Protein AF-A0A7S0DNT1-F1 (afdb_monomer)

InterPro domains:
  IPR033315 Fanconi-associated nuclease 1-like [PTHR15749] (3-350)
  IPR049126 Fanconi-associated nuclease 1-like, TPR domain [PF21170] (226-335)

Organism: NCBI:txid1561963

Sequence (366 aa):
MDKAVKALRQCGFLRSSEDRNETKAEELFSALLDEESQPFKYLLLPLDSLKKFAKEIGMSALKGRKHKLTRCSVLDHLLNQRQIFGSRLIESLHVWKAFHKCCGEYVQLCGQMLGLSHRLFRLYFLDRYEDEKTTDLMTLQDIHQVKFKKYRLHHVLSVFQSRDEFVAYHQACDIHANLLSYIAPKLELSRDDARFGLGETAKIPKDMVDRKKLDIVLKKAREGMRQPIRGNMENMPSFFKSFTANHIYTRVCHEIVKVLERMNEYEAAVQVLYDLLDTPFCTYMRGRWWNRLVLNLSHHLRDHKTAYMRALKALRDPEVQTGERLEMEERALRLWNRKEVTMELHHSVARRCPVSFESIQLKKKS

Structure (mmCIF, N/CA/C/O backbone):
data_AF-A0A7S0DNT1-F1
#
_entry.id   AF-A0A7S0DNT1-F1
#
loop_
_atom_site.group_PDB
_atom_site.id
_atom_site.type_symbol
_atom_site.label_atom_id
_atom_site.label_alt_id
_atom_site.label_comp_id
_atom_site.label_asym_id
_atom_site.label_entity_id
_atom_site.label_seq_id
_atom_site.pdbx_PDB_ins_code
_atom_site.Cartn_x
_atom_site.Cartn_y
_atom_site.Cartn_z
_atom_site.occupancy
_atom_site.B_iso_or_equiv
_atom_site.auth_seq_id
_atom_site.auth_comp_id
_atom_site.auth_asym_id
_atom_site.auth_atom_id
_atom_site.pdbx_PDB_model_num
ATOM 1 N N . MET A 1 1 ? -21.047 10.977 34.754 1.00 59.12 1 MET A N 1
ATOM 2 C CA . MET A 1 1 ? -20.626 10.066 33.667 1.00 59.12 1 MET A CA 1
ATOM 3 C C . MET A 1 1 ? -21.478 8.803 33.624 1.00 59.12 1 MET A C 1
ATOM 5 O O . MET A 1 1 ? -21.903 8.420 32.542 1.00 59.12 1 MET A O 1
ATOM 9 N N . ASP A 1 2 ? -21.819 8.222 34.772 1.00 79.00 2 ASP A N 1
ATOM 10 C CA . ASP A 1 2 ? -22.459 6.898 34.860 1.00 79.00 2 ASP A CA 1
ATOM 11 C C . ASP A 1 2 ? -23.796 6.776 34.124 1.00 79.00 2 ASP A C 1
ATOM 13 O O . ASP A 1 2 ? -24.043 5.770 33.466 1.00 79.00 2 ASP A O 1
ATOM 17 N N . LYS A 1 3 ? -24.640 7.818 34.139 1.00 84.88 3 LYS A N 1
ATOM 18 C CA . LYS A 1 3 ? -25.903 7.822 33.375 1.00 84.88 3 LYS A CA 1
ATOM 19 C C . LYS A 1 3 ? -25.677 7.738 31.859 1.00 84.88 3 LYS A C 1
ATOM 21 O O . LYS A 1 3 ? -26.379 6.993 31.185 1.00 84.88 3 LYS A O 1
ATOM 26 N N . ALA A 1 4 ? -24.690 8.466 31.334 1.00 84.19 4 ALA A N 1
ATOM 27 C CA . ALA A 1 4 ? -24.367 8.469 29.907 1.00 84.19 4 ALA A CA 1
ATOM 28 C C . ALA A 1 4 ? -23.728 7.141 29.476 1.00 84.19 4 ALA A C 1
ATOM 30 O O . ALA A 1 4 ? -24.120 6.564 28.466 1.00 84.19 4 ALA A O 1
ATOM 31 N N . VAL A 1 5 ? -22.801 6.615 30.285 1.00 82.75 5 VAL A N 1
ATOM 32 C CA . VAL A 1 5 ? -22.194 5.295 30.060 1.00 82.75 5 VAL A CA 1
ATOM 33 C C . VAL A 1 5 ? -23.263 4.205 30.073 1.00 82.75 5 VAL A C 1
ATOM 35 O O . VAL A 1 5 ? -23.294 3.368 29.174 1.00 82.75 5 VAL A O 1
ATOM 38 N N . LYS A 1 6 ? -24.182 4.240 31.044 1.00 84.12 6 LYS A N 1
ATOM 39 C CA . LYS A 1 6 ? -25.293 3.289 31.136 1.00 84.12 6 LYS A CA 1
ATOM 40 C C . LYS A 1 6 ? -26.210 3.358 29.914 1.00 84.12 6 LYS A C 1
ATOM 42 O O . LYS A 1 6 ? -26.538 2.312 29.367 1.00 84.12 6 LYS A O 1
ATOM 47 N N . ALA A 1 7 ? -26.564 4.557 29.452 1.00 88.00 7 ALA A N 1
ATOM 48 C CA . ALA A 1 7 ? -27.368 4.735 28.243 1.00 88.00 7 ALA A CA 1
ATOM 49 C C . ALA A 1 7 ? -26.663 4.173 26.993 1.00 88.00 7 ALA A C 1
ATOM 51 O O . ALA A 1 7 ? -27.251 3.409 26.234 1.00 88.00 7 ALA A O 1
ATOM 52 N N . LEU A 1 8 ? -25.373 4.471 26.808 1.00 86.38 8 LEU A N 1
ATOM 53 C CA . LEU A 1 8 ? -24.593 3.952 25.679 1.00 86.38 8 LEU A CA 1
ATOM 54 C C . LEU A 1 8 ? -24.406 2.426 25.736 1.00 86.38 8 LEU A C 1
ATOM 56 O O . LEU A 1 8 ? -24.405 1.775 24.691 1.00 86.38 8 LEU A O 1
ATOM 60 N N . ARG A 1 9 ? -24.288 1.841 26.935 1.00 84.38 9 ARG A N 1
ATOM 61 C CA . ARG A 1 9 ? -24.285 0.381 27.133 1.00 84.38 9 ARG A CA 1
ATOM 62 C C . ARG A 1 9 ? -25.631 -0.241 26.768 1.00 84.38 9 ARG A C 1
ATOM 64 O O . ARG A 1 9 ? -25.655 -1.222 26.034 1.00 84.38 9 ARG A O 1
ATOM 71 N N . GLN A 1 10 ? -26.741 0.346 27.223 1.00 85.56 10 GLN A N 1
ATOM 72 C CA . GLN A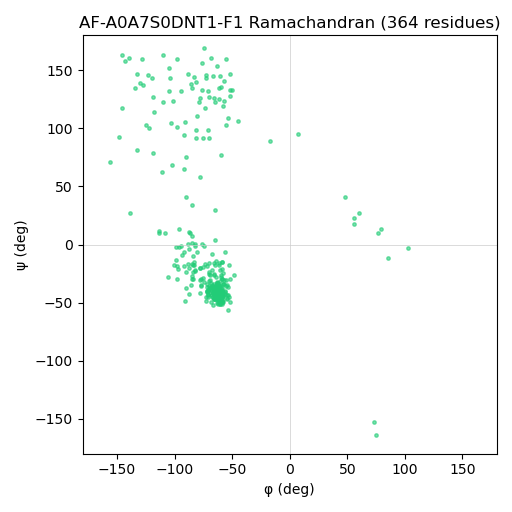 1 10 ? -28.096 -0.122 26.891 1.00 85.56 10 GLN A CA 1
ATOM 73 C C . GLN A 1 10 ? -28.349 -0.127 25.379 1.00 85.56 10 GLN A C 1
ATOM 75 O O . GLN A 1 10 ? -29.008 -1.027 24.871 1.00 85.56 10 GLN A O 1
ATOM 80 N N . CYS A 1 11 ? -27.768 0.831 24.6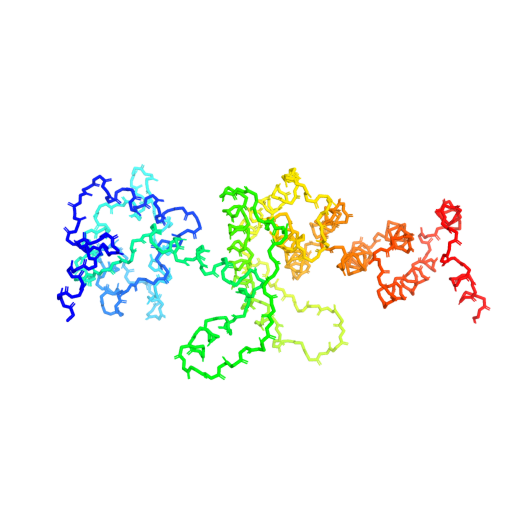57 1.00 84.81 11 CYS A N 1
ATOM 81 C CA . CYS A 1 11 ? -27.853 0.911 23.202 1.00 84.81 11 CYS A CA 1
ATOM 82 C C . CYS A 1 11 ? -26.799 0.058 22.459 1.00 84.81 11 CYS A C 1
ATOM 84 O O . CYS A 1 11 ? -26.738 0.110 21.235 1.00 84.81 11 CYS A O 1
ATOM 86 N N . GLY A 1 12 ? -25.937 -0.693 23.159 1.00 81.56 12 GLY A N 1
ATOM 87 C CA . GLY A 1 12 ? -24.917 -1.560 22.548 1.00 81.56 12 GLY A CA 1
ATOM 88 C C . GLY A 1 12 ? -23.676 -0.845 21.990 1.00 81.56 12 GLY A C 1
ATOM 89 O O . GLY A 1 12 ? -22.852 -1.474 21.322 1.00 81.56 12 GLY A O 1
ATOM 90 N N . PHE A 1 13 ? -23.505 0.452 22.265 1.00 79.81 13 PHE A N 1
ATOM 91 C CA . PHE A 1 13 ? -22.347 1.238 21.813 1.00 79.81 13 PHE A CA 1
ATOM 92 C C . PHE A 1 13 ? -21.095 0.974 22.652 1.00 79.81 13 PHE A C 1
ATOM 94 O O . PHE A 1 13 ? -19.978 1.052 22.136 1.00 79.81 13 PHE A O 1
ATOM 101 N N . LEU A 1 14 ? -21.275 0.652 23.935 1.00 80.19 14 LEU A N 1
ATOM 102 C CA . LEU A 1 14 ? -20.199 0.352 24.876 1.00 80.19 14 LEU A CA 1
ATOM 103 C C . LEU A 1 14 ? -20.328 -1.070 25.424 1.00 80.19 14 LEU A C 1
ATOM 105 O O . LEU A 1 14 ? -21.428 -1.532 25.713 1.00 80.19 14 LEU A O 1
ATOM 109 N N . ARG A 1 15 ? -19.180 -1.718 25.618 1.00 75.44 15 ARG A N 1
ATOM 110 C CA . ARG A 1 15 ? -18.996 -2.919 26.441 1.00 75.44 15 ARG A CA 1
ATOM 111 C C . ARG A 1 15 ? -18.304 -2.526 27.741 1.00 75.44 15 ARG A C 1
ATOM 113 O O . ARG A 1 15 ? -17.560 -1.547 27.760 1.00 75.44 15 ARG A O 1
ATOM 120 N N . SER A 1 16 ? -18.531 -3.267 28.815 1.00 72.94 16 SER A N 1
ATOM 121 C CA . SER A 1 16 ? -17.943 -3.014 30.135 1.00 72.94 16 SER A CA 1
ATOM 122 C C . SER A 1 16 ? -17.273 -4.259 30.710 1.00 72.94 16 SER A C 1
ATOM 124 O O . SER A 1 16 ? -17.606 -5.383 30.342 1.00 72.94 16 SER A O 1
ATOM 126 N N . SER A 1 17 ? -16.368 -4.055 31.670 1.00 67.56 17 SER A N 1
ATOM 127 C CA . SER A 1 17 ? -15.776 -5.100 32.518 1.00 67.56 17 SER A CA 1
ATOM 128 C C . SER A 1 17 ? -16.791 -6.010 33.234 1.00 67.56 17 SER A C 1
ATOM 130 O O . SER A 1 17 ? -16.415 -7.086 33.703 1.00 67.56 17 SER A O 1
ATOM 132 N N . GLU A 1 18 ? -18.054 -5.588 33.337 1.00 64.00 18 GLU A N 1
ATOM 133 C CA . GLU A 1 18 ? -19.163 -6.352 33.927 1.00 64.00 18 GLU A CA 1
ATOM 134 C C . GLU A 1 18 ? -19.846 -7.321 32.953 1.00 64.00 18 GLU A C 1
ATOM 136 O O . GLU A 1 18 ? -20.540 -8.232 33.402 1.00 64.00 18 GLU A O 1
ATOM 141 N N . ASP A 1 19 ? -19.654 -7.161 31.639 1.00 61.31 19 ASP A N 1
ATOM 142 C CA . ASP A 1 19 ? -20.292 -7.988 30.608 1.00 61.31 19 ASP A CA 1
ATOM 143 C C . ASP A 1 19 ? -19.568 -9.353 30.508 1.00 61.31 19 ASP A C 1
ATOM 145 O O . ASP A 1 19 ? -19.002 -9.725 29.480 1.00 61.31 19 ASP A O 1
ATOM 149 N N . ARG A 1 20 ? -19.519 -10.098 31.620 1.00 52.25 20 ARG A N 1
ATOM 150 C CA . ARG A 1 20 ? -18.874 -11.411 31.733 1.00 52.25 20 ARG A CA 1
ATOM 151 C C . ARG A 1 20 ? -19.804 -12.491 31.201 1.00 52.25 20 ARG A C 1
ATOM 153 O O . ARG A 1 20 ? -20.603 -13.050 31.943 1.00 52.25 20 ARG A O 1
ATOM 160 N N . ASN A 1 21 ? -19.675 -12.802 29.918 1.00 47.22 21 ASN A N 1
ATOM 161 C CA . ASN A 1 21 ? -20.153 -14.071 29.386 1.00 47.22 21 ASN A CA 1
ATOM 162 C C . ASN A 1 21 ? -18.938 -14.821 28.841 1.00 47.22 21 ASN A C 1
ATOM 164 O O . ASN A 1 21 ? -18.290 -14.333 27.917 1.00 47.22 21 ASN A O 1
ATOM 168 N N . GLU A 1 22 ? -18.593 -15.953 29.453 1.00 44.09 22 GLU A N 1
ATOM 169 C CA . GLU A 1 22 ? -17.358 -16.709 29.180 1.00 44.09 22 GLU A CA 1
ATOM 170 C C . GLU A 1 22 ? -17.240 -17.119 27.696 1.00 44.09 22 GLU A C 1
ATOM 172 O O . GLU A 1 22 ? -16.152 -17.070 27.137 1.00 44.09 22 GLU A O 1
ATOM 177 N N . THR A 1 23 ? -18.363 -17.347 27.008 1.00 41.16 23 THR A N 1
ATOM 178 C CA . THR A 1 23 ? -18.447 -17.593 25.553 1.00 41.16 23 THR A CA 1
ATOM 179 C C . THR A 1 23 ? -18.270 -16.340 24.682 1.00 41.16 23 THR A C 1
ATOM 181 O O . THR A 1 23 ? -17.749 -16.423 23.576 1.00 41.16 23 THR A O 1
ATOM 184 N N . LYS A 1 24 ? -18.638 -15.145 25.169 1.00 42.44 24 LYS A N 1
ATOM 185 C CA . LYS A 1 24 ? -18.367 -13.865 24.474 1.00 42.44 24 LYS A CA 1
ATOM 186 C C . LYS A 1 24 ? -16.952 -13.354 24.721 1.00 42.44 24 LYS A C 1
ATOM 188 O O . LYS A 1 24 ? -16.461 -12.543 23.937 1.00 42.44 24 LYS A O 1
ATOM 193 N N . ALA A 1 25 ? -16.317 -13.790 25.810 1.00 39.53 25 ALA A N 1
ATOM 194 C CA . ALA A 1 25 ? -14.922 -13.492 26.091 1.00 39.53 25 ALA A CA 1
ATOM 195 C C . ALA A 1 25 ? -14.023 -14.106 25.011 1.00 39.53 25 ALA A C 1
ATOM 197 O O . ALA A 1 25 ? -13.151 -13.400 24.527 1.00 39.53 25 ALA A O 1
ATOM 198 N N . GLU A 1 26 ? -14.308 -15.331 24.552 1.00 37.91 26 GLU A N 1
ATOM 199 C CA . GLU A 1 26 ? -13.619 -15.977 23.422 1.00 37.91 26 GLU A CA 1
ATOM 200 C C . GLU A 1 26 ? -13.854 -15.257 22.081 1.00 37.91 26 GLU A C 1
ATOM 202 O O . GLU A 1 26 ? -12.898 -15.024 21.351 1.00 37.91 26 GLU A O 1
ATOM 207 N N . GLU A 1 27 ? -15.074 -14.798 21.773 1.00 38.47 27 GLU A N 1
ATOM 208 C CA . GLU A 1 27 ? -15.348 -14.013 20.549 1.00 38.47 27 GLU A CA 1
ATOM 209 C C . GLU A 1 27 ? -14.678 -12.624 20.561 1.00 38.47 27 GLU A C 1
ATOM 211 O O . GLU A 1 27 ? -14.177 -12.148 19.539 1.00 38.47 27 GLU A O 1
ATOM 216 N N . LEU A 1 28 ? -14.638 -11.963 21.725 1.00 40.31 28 LEU A N 1
ATOM 217 C CA . LEU A 1 28 ? -13.848 -10.746 21.951 1.00 40.31 28 LEU A CA 1
ATOM 218 C C . LEU A 1 28 ? -12.349 -11.015 21.794 1.00 40.31 28 LEU A C 1
ATOM 220 O O . LEU A 1 28 ? -11.628 -10.159 21.286 1.00 40.31 28 LEU A O 1
ATOM 224 N N . PHE A 1 29 ? -11.902 -12.201 22.206 1.00 40.97 29 PHE A N 1
ATOM 225 C CA . PHE A 1 29 ? -10.518 -12.650 22.146 1.00 40.97 29 PHE A CA 1
ATOM 226 C C . PHE A 1 29 ? -10.070 -12.978 20.720 1.00 40.97 29 PHE A C 1
ATOM 228 O O . PHE A 1 29 ? -9.028 -12.500 20.288 1.00 40.97 29 PHE A O 1
ATOM 235 N N . SER A 1 30 ? -10.879 -13.704 19.947 1.00 35.44 30 SER A N 1
ATOM 236 C CA . SER A 1 30 ? -10.622 -13.978 18.529 1.00 35.44 30 SER A CA 1
ATOM 237 C C . SER A 1 30 ? -10.582 -12.694 17.697 1.00 35.44 30 SER A C 1
ATOM 239 O O . SER A 1 30 ? -9.726 -12.567 16.829 1.00 35.44 30 SER A O 1
ATOM 241 N N . ALA A 1 31 ? -11.417 -11.697 18.014 1.00 37.62 31 ALA A N 1
ATOM 242 C CA . ALA A 1 31 ? -11.358 -10.377 17.378 1.00 37.62 31 ALA A CA 1
ATOM 243 C C . ALA A 1 31 ? -10.112 -9.554 17.778 1.00 37.62 31 ALA A C 1
ATOM 245 O O . ALA A 1 31 ? -9.679 -8.695 17.014 1.00 37.62 31 ALA A O 1
ATOM 246 N N . LEU A 1 32 ? -9.529 -9.810 18.956 1.00 37.44 32 LEU A N 1
ATOM 247 C CA . LEU A 1 32 ? -8.256 -9.235 19.425 1.00 37.44 32 LEU A CA 1
ATOM 248 C C . LEU A 1 32 ? -7.022 -9.991 18.894 1.00 37.44 32 LEU A C 1
ATOM 250 O O . LEU A 1 32 ? -5.910 -9.483 19.005 1.00 37.44 32 LEU A O 1
ATOM 254 N N . LEU A 1 33 ? -7.207 -11.202 18.359 1.00 34.94 33 LEU A N 1
ATOM 255 C CA . LEU A 1 33 ? -6.163 -12.058 17.785 1.00 34.94 33 LEU A CA 1
ATOM 256 C C . LEU A 1 33 ? -6.078 -11.984 16.257 1.00 34.94 33 LEU A C 1
ATOM 258 O O . LEU A 1 33 ? -5.089 -12.467 15.701 1.00 34.94 33 LEU A O 1
ATOM 262 N N . ASP A 1 34 ? -7.072 -11.398 15.584 1.00 35.56 34 ASP A N 1
ATOM 263 C CA . ASP A 1 34 ? -6.958 -11.075 14.163 1.00 35.56 34 ASP A CA 1
ATOM 264 C C . ASP A 1 34 ? -5.728 -10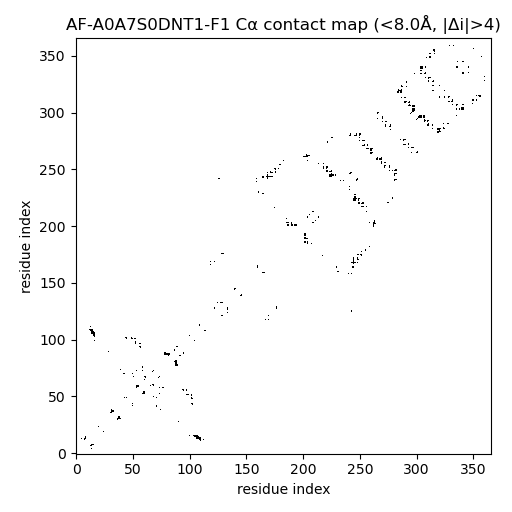.171 13.996 1.00 35.56 34 ASP A C 1
ATOM 266 O O . ASP A 1 34 ? -5.606 -9.147 14.670 1.00 35.56 34 ASP A O 1
ATOM 270 N N . GLU A 1 35 ? -4.770 -10.554 13.148 1.00 37.59 35 GLU A N 1
ATOM 271 C CA . GLU A 1 35 ? -3.473 -9.860 13.033 1.00 37.59 35 GLU A CA 1
ATOM 272 C C . GLU A 1 35 ? -3.617 -8.366 12.658 1.00 37.59 35 GLU A C 1
ATOM 274 O O . GLU A 1 35 ? -2.679 -7.578 12.823 1.00 37.59 35 GLU A O 1
ATOM 279 N N . GLU A 1 36 ? -4.805 -7.961 12.195 1.00 39.47 36 GLU A N 1
ATOM 280 C CA . GLU A 1 36 ? -5.188 -6.579 11.896 1.00 39.47 36 GLU A CA 1
ATOM 281 C C . GLU A 1 36 ? -5.682 -5.786 13.130 1.00 39.47 36 GLU A C 1
ATOM 283 O O . GLU A 1 36 ? -5.522 -4.563 13.170 1.00 39.47 36 GLU A O 1
ATOM 288 N N . SER A 1 37 ? -6.176 -6.445 14.182 1.00 40.12 37 SER A N 1
ATOM 289 C CA . SER A 1 37 ? -6.699 -5.841 15.419 1.00 40.12 37 SER A CA 1
ATOM 290 C C . SER A 1 37 ? -5.796 -6.111 16.628 1.00 40.12 37 SER A C 1
ATOM 292 O O . SER A 1 37 ? -6.191 -6.691 17.630 1.00 40.12 37 SER A O 1
ATOM 294 N N . GLN A 1 38 ? -4.566 -5.597 16.519 1.00 50.34 38 GLN A N 1
ATOM 295 C CA . GLN A 1 38 ? -3.652 -5.172 17.595 1.00 50.34 38 GLN A CA 1
ATOM 296 C C . GLN A 1 38 ? -4.120 -5.510 19.032 1.00 50.34 38 GLN A C 1
ATOM 298 O O . GLN A 1 38 ? -4.819 -4.686 19.636 1.00 50.34 38 GLN A O 1
ATOM 303 N N . PRO A 1 39 ? -3.680 -6.635 19.636 1.00 36.50 39 PRO A N 1
ATOM 304 C CA . PRO A 1 39 ? -4.311 -7.146 20.852 1.00 36.50 39 PRO A CA 1
ATOM 305 C C . PRO A 1 39 ? -4.242 -6.198 22.054 1.00 36.50 39 PRO A C 1
ATOM 307 O O . PRO A 1 39 ? -5.025 -6.344 22.981 1.00 36.50 39 PRO A O 1
ATOM 310 N N . PHE A 1 40 ? -3.361 -5.192 22.065 1.00 47.91 40 PHE A N 1
ATOM 311 C CA . PHE A 1 40 ? -3.348 -4.159 23.104 1.00 47.91 40 PHE A CA 1
ATOM 312 C C . PHE A 1 40 ? -2.701 -2.870 22.600 1.00 47.91 40 PHE A C 1
ATOM 314 O O . PHE A 1 40 ? -1.602 -2.509 23.037 1.00 47.91 40 PHE A O 1
ATOM 321 N N . LYS A 1 41 ? -3.370 -2.140 21.698 1.00 41.66 41 LYS A N 1
ATOM 322 C CA . LYS A 1 41 ? -2.821 -0.860 21.217 1.00 41.66 41 LYS A CA 1
ATOM 323 C C . LYS A 1 41 ? -2.433 0.073 22.369 1.00 41.66 41 LYS A C 1
ATOM 325 O O . LYS A 1 41 ? -1.415 0.740 22.257 1.00 41.66 41 LYS A O 1
ATOM 330 N N . TYR A 1 42 ? -3.109 -0.005 23.519 1.00 46.31 42 TYR A N 1
ATOM 331 C CA . TYR A 1 42 ? -2.540 0.429 24.794 1.00 46.31 42 TYR A CA 1
ATOM 332 C C . TYR A 1 42 ? -3.056 -0.485 25.898 1.00 46.31 42 TYR A C 1
ATOM 334 O O . TYR A 1 42 ? -4.252 -0.505 26.173 1.00 46.31 42 TYR A O 1
ATOM 342 N N . LEU A 1 43 ? -2.170 -1.218 26.572 1.00 53.72 43 LEU A N 1
ATOM 343 C CA . LEU A 1 43 ? -2.486 -1.689 27.914 1.00 53.72 43 LEU A CA 1
ATOM 344 C C . LEU A 1 43 ? -2.846 -0.429 28.724 1.00 53.72 43 LEU A C 1
ATOM 346 O O . LEU A 1 43 ? -1.952 0.347 29.064 1.00 53.72 43 LEU A O 1
ATOM 350 N N . LEU A 1 44 ? -4.136 -0.180 28.977 1.00 61.00 44 LEU A N 1
ATOM 351 C CA . LEU A 1 44 ? -4.628 1.019 29.682 1.00 61.00 44 LEU A CA 1
ATOM 352 C C . LEU A 1 44 ? -4.161 1.076 31.141 1.00 61.00 44 LEU A C 1
ATOM 354 O O . LEU A 1 44 ? -4.512 1.988 31.878 1.00 61.00 44 LEU A O 1
ATOM 358 N N . LEU A 1 45 ? -3.340 0.117 31.564 1.00 69.19 45 LEU A N 1
ATOM 359 C CA . LEU A 1 45 ? -2.733 0.113 32.873 1.00 69.19 45 LEU A CA 1
ATOM 360 C C . LEU A 1 45 ? -1.761 1.298 33.001 1.00 69.19 45 LEU A C 1
ATOM 362 O O . LEU A 1 45 ? -0.828 1.441 32.191 1.00 69.19 45 LEU A O 1
ATOM 366 N N . PRO A 1 46 ? -1.934 2.129 34.043 1.00 76.25 46 PRO A N 1
ATOM 367 C CA . PRO A 1 46 ? -0.869 2.980 34.547 1.00 76.25 46 PRO A CA 1
ATOM 368 C C . PRO A 1 46 ? 0.364 2.140 34.893 1.00 76.25 46 PRO A C 1
ATOM 370 O O . PRO A 1 46 ? 0.264 0.932 35.118 1.00 76.25 46 PRO A O 1
ATOM 373 N N . LEU A 1 47 ? 1.533 2.776 34.973 1.00 76.00 47 LEU A N 1
ATOM 374 C CA . LEU A 1 47 ? 2.806 2.079 35.180 1.00 76.00 47 LEU A CA 1
ATOM 375 C C . LEU A 1 47 ? 2.794 1.148 36.409 1.00 76.00 47 LEU A C 1
ATOM 377 O O . LEU A 1 47 ? 3.360 0.058 36.361 1.00 76.00 47 LEU A O 1
ATOM 381 N N . ASP A 1 48 ? 2.125 1.535 37.493 1.00 80.44 48 ASP A N 1
ATOM 382 C CA . ASP A 1 48 ? 2.080 0.718 38.708 1.00 80.44 48 ASP A CA 1
ATOM 383 C C . ASP A 1 48 ? 1.125 -0.473 38.599 1.00 80.44 48 ASP A C 1
ATOM 385 O O . ASP A 1 48 ? 1.456 -1.567 39.063 1.00 80.44 48 ASP A O 1
ATOM 389 N N . SER A 1 49 ? -0.008 -0.318 37.910 1.00 81.75 49 SER A N 1
ATOM 390 C CA . SER A 1 49 ? -0.882 -1.446 37.571 1.00 81.75 49 SER A CA 1
ATOM 391 C C . SER A 1 49 ? -0.220 -2.387 36.564 1.00 81.75 49 SER A C 1
ATOM 393 O O . SER A 1 49 ? -0.371 -3.598 36.680 1.00 81.75 49 SER A O 1
ATOM 395 N N . LEU A 1 50 ? 0.581 -1.862 35.630 1.00 79.69 50 LEU A N 1
ATOM 396 C CA . LEU A 1 50 ? 1.385 -2.653 34.694 1.00 79.69 50 LEU A CA 1
ATOM 397 C C . LEU A 1 50 ? 2.420 -3.514 35.435 1.00 79.69 50 LEU A C 1
ATOM 399 O O . LEU A 1 50 ? 2.575 -4.688 35.114 1.00 79.69 50 LEU A O 1
ATOM 403 N N . LYS A 1 51 ? 3.101 -2.963 36.452 1.00 81.12 51 LYS A N 1
ATOM 404 C CA . LYS A 1 51 ? 4.039 -3.717 37.310 1.00 81.12 51 LYS A CA 1
ATOM 405 C C . LYS A 1 51 ? 3.338 -4.827 38.091 1.00 81.12 51 LYS A C 1
ATOM 407 O O . LYS A 1 51 ? 3.863 -5.936 38.169 1.00 81.12 51 LYS A O 1
ATOM 412 N N . LYS A 1 52 ? 2.166 -4.534 38.670 1.00 84.75 52 LYS A N 1
ATOM 413 C CA . LYS A 1 52 ? 1.347 -5.530 39.381 1.00 84.75 52 LYS A CA 1
ATOM 414 C C . LYS A 1 52 ? 0.915 -6.645 38.434 1.00 84.75 52 LYS A C 1
ATOM 416 O O . LYS A 1 52 ? 1.156 -7.807 38.733 1.00 84.75 52 LYS A O 1
ATOM 421 N N . PHE A 1 53 ? 0.389 -6.280 37.269 1.00 84.38 53 PHE A N 1
ATOM 422 C CA . PHE A 1 53 ? -0.030 -7.223 36.242 1.00 84.38 53 PHE A CA 1
ATOM 423 C C . PHE A 1 53 ? 1.124 -8.112 35.774 1.00 84.38 53 PHE A C 1
ATOM 425 O O . PHE A 1 53 ? 0.992 -9.330 35.798 1.00 84.38 53 PHE A O 1
ATOM 432 N N . ALA A 1 54 ? 2.283 -7.526 35.454 1.00 82.12 54 ALA A N 1
ATOM 433 C CA . ALA A 1 54 ? 3.487 -8.268 35.079 1.00 82.12 54 ALA A CA 1
ATOM 434 C C . ALA A 1 54 ? 3.879 -9.302 36.153 1.00 82.12 54 ALA A C 1
ATOM 436 O O . ALA A 1 54 ? 4.170 -10.454 35.838 1.00 82.12 54 ALA A O 1
ATOM 437 N N . LYS A 1 55 ? 3.817 -8.922 37.436 1.00 84.25 55 LYS A N 1
ATOM 438 C CA . LYS A 1 55 ? 4.069 -9.844 38.549 1.00 84.25 55 LYS A CA 1
ATOM 439 C C . LYS A 1 55 ? 3.036 -10.978 38.609 1.00 84.25 55 LYS A C 1
ATOM 441 O O . LYS A 1 55 ? 3.421 -12.117 38.851 1.00 84.25 55 LYS A O 1
ATOM 446 N N . GLU A 1 56 ? 1.754 -10.686 38.388 1.00 85.06 56 GLU A N 1
ATOM 447 C CA . GLU A 1 56 ? 0.670 -11.682 38.429 1.00 85.06 56 GLU A CA 1
ATOM 448 C C . GLU A 1 56 ? 0.735 -12.705 37.288 1.00 85.06 56 GLU A C 1
ATOM 450 O O . GLU A 1 56 ? 0.402 -13.871 37.497 1.00 85.06 56 GLU A O 1
ATOM 455 N N . ILE A 1 57 ? 1.207 -12.305 36.106 1.00 83.00 57 ILE A N 1
ATOM 456 C CA . ILE A 1 57 ? 1.392 -13.216 34.963 1.00 83.00 57 ILE A CA 1
ATOM 457 C C . ILE A 1 57 ? 2.741 -13.951 34.989 1.00 83.00 57 ILE A C 1
ATOM 459 O O . ILE A 1 57 ? 3.086 -14.638 34.035 1.00 83.00 57 ILE A O 1
ATOM 463 N N . GLY A 1 58 ? 3.516 -13.819 36.071 1.00 79.44 58 GLY A N 1
ATOM 464 C CA . GLY A 1 58 ? 4.783 -14.534 36.230 1.00 79.44 58 GLY A CA 1
ATOM 465 C C . GLY A 1 58 ? 5.965 -13.918 35.475 1.00 79.44 58 GLY A C 1
ATOM 466 O O . GLY A 1 58 ? 7.027 -14.540 35.395 1.00 79.44 58 GLY A O 1
ATOM 467 N N . MET A 1 59 ? 5.849 -12.677 34.982 1.00 79.69 59 MET A N 1
ATOM 468 C CA . MET A 1 59 ? 7.012 -11.926 34.509 1.00 79.69 59 MET A CA 1
ATOM 469 C C . MET A 1 59 ? 7.872 -11.548 35.714 1.00 79.69 59 MET A C 1
ATOM 471 O O . MET A 1 59 ? 7.684 -10.506 36.347 1.00 79.69 59 MET A O 1
ATOM 475 N N . SER A 1 60 ? 8.843 -12.397 36.048 1.00 62.03 60 SER A N 1
ATOM 476 C CA . SER A 1 6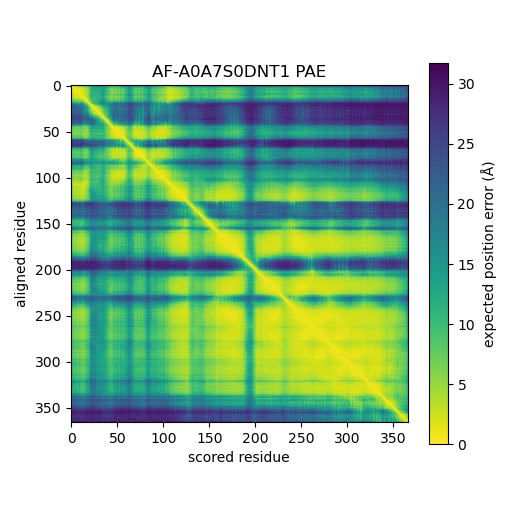0 ? 9.892 -12.016 36.993 1.00 62.03 60 SER A CA 1
ATOM 477 C C . SER A 1 60 ? 10.595 -10.778 36.435 1.00 62.03 60 SER A C 1
ATOM 479 O O . SER A 1 60 ? 11.078 -10.804 35.304 1.00 62.03 60 SER A O 1
ATOM 481 N N . ALA A 1 61 ? 10.555 -9.668 37.185 1.00 55.06 61 ALA A N 1
ATOM 482 C CA . ALA A 1 61 ? 11.070 -8.369 36.761 1.00 55.06 61 ALA A CA 1
ATOM 483 C C . ALA A 1 61 ? 12.445 -8.554 36.119 1.00 55.06 61 ALA A C 1
ATOM 485 O O . ALA A 1 61 ? 13.382 -8.886 36.841 1.00 55.06 61 ALA A O 1
ATOM 486 N N . LEU A 1 62 ? 12.500 -8.425 34.783 1.00 53.47 62 LEU A N 1
ATOM 487 C CA . LEU A 1 62 ? 13.642 -8.665 33.891 1.00 53.47 62 LEU A CA 1
ATOM 488 C C . LEU A 1 62 ? 14.960 -8.700 34.673 1.00 53.47 62 LEU A C 1
ATOM 490 O O . LEU A 1 62 ? 15.565 -7.645 34.897 1.00 53.47 62 LEU A O 1
ATOM 494 N N . LYS A 1 63 ? 15.355 -9.887 35.165 1.00 43.06 63 LYS A N 1
ATOM 495 C CA . LYS A 1 63 ? 16.549 -10.048 36.007 1.00 43.06 63 LYS A CA 1
ATOM 496 C C . LYS A 1 63 ? 17.727 -9.429 35.246 1.00 43.06 63 LYS A C 1
ATOM 498 O O . LYS A 1 63 ? 18.121 -9.936 34.204 1.00 43.06 63 LYS A O 1
ATOM 503 N N . GLY A 1 64 ? 18.222 -8.286 35.726 1.00 46.19 64 GLY A N 1
ATOM 504 C CA . GLY A 1 64 ? 19.364 -7.570 35.146 1.00 46.19 64 GLY A CA 1
ATOM 505 C C . GLY A 1 64 ? 19.073 -6.327 34.288 1.00 46.19 64 GLY A C 1
ATOM 506 O O . GLY A 1 64 ? 20.024 -5.665 33.890 1.00 46.19 64 GLY A O 1
ATOM 507 N N . ARG A 1 65 ? 17.816 -5.934 34.019 1.00 48.62 65 ARG A N 1
ATOM 508 C CA . ARG A 1 65 ? 17.511 -4.673 33.296 1.00 48.62 65 ARG A CA 1
ATOM 509 C C . ARG A 1 65 ? 16.419 -3.867 34.002 1.00 48.62 65 ARG A C 1
ATOM 511 O O . ARG A 1 65 ? 15.263 -3.874 33.588 1.00 48.62 65 ARG A O 1
ATOM 518 N N . LYS A 1 66 ? 16.801 -3.107 35.038 1.00 44.72 66 LYS A N 1
ATOM 519 C CA . LYS A 1 66 ? 15.923 -2.206 35.824 1.00 44.72 66 LYS A CA 1
ATOM 520 C C . LYS A 1 66 ? 15.178 -1.131 34.994 1.00 44.72 66 LYS A C 1
ATOM 522 O O . LYS A 1 66 ? 14.316 -0.454 35.540 1.00 44.72 66 LYS A O 1
ATOM 527 N N . HIS A 1 67 ? 15.456 -0.993 33.693 1.00 50.75 67 HIS A N 1
ATOM 528 C CA . HIS A 1 67 ? 14.999 0.124 32.852 1.00 50.75 67 HIS A CA 1
ATOM 529 C C . HIS A 1 67 ? 13.993 -0.230 31.734 1.00 50.75 67 HIS A C 1
ATOM 531 O O . HIS A 1 67 ? 13.780 0.604 30.862 1.00 50.75 67 HIS A O 1
ATOM 537 N N . LYS A 1 68 ? 13.385 -1.430 31.680 1.00 61.38 68 LYS A N 1
ATOM 538 C CA . LYS A 1 68 ? 12.599 -1.826 30.482 1.00 61.38 68 LYS A CA 1
ATOM 539 C C . LYS A 1 68 ? 11.261 -2.550 30.702 1.00 61.38 68 LYS A C 1
ATOM 541 O O . LYS A 1 68 ? 10.826 -3.253 29.798 1.00 61.38 68 LYS A O 1
ATOM 546 N N . LEU A 1 69 ? 10.560 -2.360 31.828 1.00 70.19 69 LEU A N 1
ATOM 547 C CA . LEU A 1 69 ? 9.142 -2.761 31.874 1.00 70.19 69 LEU A CA 1
ATOM 548 C C . LEU A 1 69 ? 8.303 -1.737 31.096 1.00 70.19 69 LEU A C 1
ATOM 550 O O . LEU A 1 69 ? 7.874 -0.720 31.637 1.00 70.19 69 LEU A O 1
ATOM 554 N N . THR A 1 70 ? 8.096 -2.003 29.813 1.00 71.06 70 THR A N 1
ATOM 555 C CA . THR A 1 70 ? 7.214 -1.231 28.933 1.00 71.06 70 THR A CA 1
ATOM 556 C C . THR A 1 70 ? 5.980 -2.051 28.580 1.00 71.06 70 THR A C 1
ATOM 558 O O . THR A 1 70 ? 5.984 -3.279 28.696 1.00 71.06 70 THR A O 1
ATOM 561 N N . ARG A 1 71 ? 4.926 -1.388 28.090 1.00 69.62 71 ARG A N 1
ATOM 562 C CA . ARG A 1 71 ? 3.745 -2.081 27.550 1.00 69.62 71 ARG A CA 1
ATOM 563 C C . ARG A 1 71 ? 4.149 -3.093 26.473 1.00 69.62 71 ARG A C 1
ATOM 565 O O . ARG A 1 71 ? 3.722 -4.235 26.543 1.00 69.62 71 ARG A O 1
ATOM 572 N N . CYS A 1 72 ? 5.059 -2.716 25.570 1.00 65.88 72 CYS A N 1
ATOM 573 C CA . CYS A 1 72 ? 5.585 -3.609 24.535 1.00 65.88 72 CYS A CA 1
ATOM 574 C C . CYS A 1 72 ? 6.278 -4.845 25.124 1.00 65.88 72 CYS A C 1
ATOM 576 O O . CYS A 1 72 ? 5.996 -5.951 24.692 1.00 65.88 72 CYS A O 1
ATOM 578 N N . SER A 1 73 ? 7.100 -4.690 26.170 1.00 71.44 73 SER A N 1
ATOM 579 C CA . SER A 1 73 ? 7.782 -5.837 26.793 1.00 71.44 73 SER A CA 1
ATOM 580 C C . SER A 1 73 ? 6.819 -6.852 27.421 1.00 71.44 73 SER A C 1
ATOM 582 O O . SER A 1 73 ? 7.092 -8.050 27.414 1.00 71.44 73 SER A O 1
ATOM 584 N N . VAL A 1 74 ? 5.684 -6.380 27.952 1.00 75.19 74 VAL A N 1
ATOM 585 C CA . VAL A 1 74 ? 4.624 -7.247 28.487 1.00 75.19 74 VAL A CA 1
ATOM 586 C C . VAL A 1 74 ? 3.894 -7.949 27.345 1.00 75.19 74 VAL A C 1
ATOM 588 O O . VAL A 1 74 ? 3.619 -9.141 27.436 1.00 75.19 74 VAL A O 1
ATOM 591 N N . LEU A 1 75 ? 3.642 -7.242 26.244 1.00 70.81 75 LEU A N 1
ATOM 592 C CA . LEU A 1 75 ? 3.012 -7.818 25.059 1.00 70.81 75 LEU A CA 1
ATOM 593 C C . LEU A 1 75 ? 3.863 -8.895 24.403 1.00 70.81 75 LEU A C 1
ATOM 595 O O . LEU A 1 75 ? 3.360 -9.982 24.129 1.00 70.81 75 LEU A O 1
ATOM 599 N N . ASP A 1 76 ? 5.152 -8.628 24.227 1.00 70.06 76 ASP A N 1
ATOM 600 C CA . ASP A 1 76 ? 6.095 -9.597 23.679 1.00 70.06 76 ASP A CA 1
ATOM 601 C C . ASP A 1 76 ? 6.141 -10.863 24.537 1.00 70.06 76 ASP A C 1
ATOM 603 O O . ASP A 1 76 ? 6.196 -11.972 24.008 1.00 70.06 76 ASP A O 1
ATOM 607 N N . HIS A 1 77 ? 6.080 -10.722 25.863 1.00 75.12 77 HIS A N 1
ATOM 608 C CA . HIS A 1 77 ? 6.029 -11.863 26.770 1.00 75.12 77 HIS A CA 1
ATOM 609 C C . HIS A 1 77 ? 4.742 -12.682 26.601 1.00 75.12 77 HIS A C 1
ATOM 611 O O . HIS A 1 77 ? 4.811 -13.903 26.479 1.00 75.12 77 HIS A O 1
ATOM 617 N N . LEU A 1 78 ? 3.582 -12.022 26.539 1.00 73.25 78 LEU A N 1
ATOM 618 C CA . LEU A 1 78 ? 2.284 -12.684 26.374 1.00 73.25 78 LEU A CA 1
ATOM 619 C C . LEU A 1 78 ? 2.156 -13.421 25.034 1.00 73.25 78 LEU A C 1
ATOM 621 O O . LEU A 1 78 ? 1.585 -14.511 24.988 1.00 73.25 78 LEU A O 1
ATOM 625 N N . LEU A 1 79 ? 2.677 -12.833 23.954 1.00 69.19 79 LEU A N 1
ATOM 626 C CA . LEU A 1 79 ? 2.587 -13.392 22.604 1.00 69.19 79 LEU A CA 1
ATOM 627 C C . LEU A 1 79 ? 3.566 -14.549 22.371 1.00 69.19 79 LEU A C 1
ATOM 629 O O . LEU A 1 79 ? 3.234 -15.489 21.650 1.00 69.19 79 LEU A O 1
ATOM 633 N N . ASN A 1 80 ? 4.760 -14.486 22.969 1.00 70.69 80 ASN A N 1
ATOM 634 C CA . ASN A 1 80 ? 5.828 -15.451 22.698 1.00 70.69 80 ASN A CA 1
ATOM 635 C C . ASN A 1 80 ? 5.916 -16.590 23.721 1.00 70.69 80 ASN A C 1
ATOM 637 O O . ASN A 1 80 ? 6.481 -17.638 23.402 1.00 70.69 80 ASN A O 1
ATOM 641 N N . GLN A 1 81 ? 5.383 -16.429 24.937 1.00 72.69 81 GLN A N 1
ATOM 642 C CA . GLN A 1 81 ? 5.330 -17.540 25.885 1.00 72.69 81 GLN A CA 1
ATOM 643 C C . GLN A 1 81 ? 4.217 -18.520 25.529 1.00 72.69 81 GLN A C 1
ATOM 645 O O . GLN A 1 81 ? 3.073 -18.135 25.293 1.00 72.69 81 GLN A O 1
ATOM 650 N N . ARG A 1 82 ? 4.563 -19.807 25.532 1.00 67.12 82 ARG A N 1
ATOM 651 C CA . ARG A 1 82 ? 3.615 -20.907 25.372 1.00 67.12 82 ARG A CA 1
ATOM 652 C C . ARG A 1 82 ? 3.350 -21.569 26.712 1.00 67.12 82 ARG A C 1
ATOM 654 O O . ARG A 1 82 ? 4.251 -21.705 27.538 1.00 67.12 82 ARG A O 1
ATOM 661 N N . GLN A 1 83 ? 2.110 -21.986 26.907 1.00 66.88 83 GLN A N 1
ATOM 662 C CA . GLN A 1 83 ? 1.715 -22.827 28.022 1.00 66.88 83 GLN A CA 1
ATOM 663 C C . GLN A 1 83 ? 2.181 -24.271 27.806 1.00 66.88 83 GLN A C 1
ATOM 665 O O . GLN A 1 83 ? 2.578 -24.661 26.708 1.00 66.88 83 GLN A O 1
ATOM 670 N N . ILE A 1 84 ? 2.073 -25.081 28.862 1.00 59.44 84 ILE A N 1
ATOM 671 C CA . ILE A 1 84 ? 2.445 -26.506 28.878 1.00 59.44 84 ILE A CA 1
ATOM 672 C C . ILE A 1 84 ? 1.723 -27.293 27.765 1.00 59.44 84 ILE A C 1
ATOM 674 O O . ILE A 1 84 ? 2.294 -28.217 27.197 1.00 59.44 84 ILE A O 1
ATOM 678 N N . PHE A 1 85 ? 0.508 -26.874 27.395 1.00 59.00 85 PHE A N 1
ATOM 679 C CA . PHE A 1 85 ? -0.315 -27.493 26.349 1.00 59.00 85 PHE A CA 1
ATOM 680 C C . PHE A 1 85 ? -0.201 -26.814 24.969 1.00 59.00 85 PHE A C 1
ATOM 682 O O . PHE A 1 85 ? -0.999 -27.081 24.078 1.00 59.00 85 PHE A O 1
ATOM 689 N N . GLY A 1 86 ? 0.788 -25.936 24.769 1.00 57.59 86 GLY A N 1
ATOM 690 C CA . GLY A 1 86 ? 1.103 -25.339 23.465 1.00 57.59 86 GLY A CA 1
ATOM 691 C C . GLY A 1 86 ? 0.307 -24.086 23.077 1.00 57.59 86 GLY A C 1
ATOM 692 O O . GLY A 1 86 ? 0.732 -23.397 22.147 1.00 57.59 86 GLY A O 1
ATOM 693 N N . SER A 1 87 ? -0.769 -23.746 23.795 1.00 64.56 87 SER A N 1
ATOM 694 C CA . SER A 1 87 ? -1.489 -22.467 23.661 1.00 64.56 87 SER A CA 1
ATOM 695 C C . SER A 1 87 ? -0.599 -21.278 24.038 1.00 64.56 87 SER A C 1
ATOM 697 O O . SER A 1 87 ? 0.356 -21.413 24.812 1.00 64.56 87 SER A O 1
ATOM 699 N N . ARG A 1 88 ? -0.878 -20.091 23.491 1.00 65.06 88 ARG A N 1
ATOM 700 C CA . ARG A 1 88 ? -0.134 -18.873 23.860 1.00 65.06 88 ARG A CA 1
ATOM 701 C C . ARG A 1 88 ? -0.553 -18.425 25.259 1.00 65.06 88 ARG A C 1
ATOM 703 O O . ARG A 1 88 ? -1.714 -18.538 25.631 1.00 65.06 88 ARG A O 1
ATOM 710 N N . LEU A 1 89 ? 0.367 -17.861 26.041 1.00 67.75 89 LEU A N 1
ATOM 711 C CA . LEU A 1 89 ? 0.070 -17.371 27.394 1.00 67.75 89 LEU A CA 1
ATOM 712 C C . LEU A 1 89 ? -1.066 -16.335 27.391 1.00 67.75 89 LEU A C 1
ATOM 714 O O . LEU A 1 89 ? -1.881 -16.310 28.316 1.00 67.75 89 LEU A O 1
ATOM 718 N N . ILE A 1 90 ? -1.144 -15.524 26.331 1.00 64.81 90 ILE A N 1
ATOM 719 C CA . ILE A 1 90 ? -2.216 -14.549 26.109 1.00 64.81 90 ILE A CA 1
ATOM 720 C C . ILE A 1 90 ? -3.615 -15.192 26.141 1.00 64.81 90 ILE A C 1
ATOM 722 O O . ILE A 1 90 ? -4.528 -14.594 26.694 1.00 64.81 90 ILE A O 1
ATOM 726 N N . GLU A 1 91 ? -3.770 -16.421 25.639 1.00 65.31 91 GLU A N 1
ATOM 727 C CA . GLU A 1 91 ? -5.045 -17.159 25.557 1.00 65.31 91 GLU A CA 1
ATOM 728 C C . GLU A 1 91 ? -5.515 -17.689 26.922 1.00 65.31 91 GLU A C 1
ATOM 730 O O . GLU A 1 91 ? -6.573 -18.301 27.037 1.00 65.31 91 GLU A O 1
ATOM 735 N N . SER A 1 92 ? -4.744 -17.465 27.989 1.00 70.94 92 SER A N 1
ATOM 736 C CA . SER A 1 92 ? -5.042 -18.041 29.294 1.00 70.94 92 SER A CA 1
ATOM 737 C C . SER A 1 92 ? -6.035 -17.224 30.121 1.00 70.94 92 SER A C 1
ATOM 739 O O . SER A 1 92 ? -5.892 -16.016 30.327 1.00 70.94 92 SER A O 1
ATOM 741 N N . LEU A 1 93 ? -7.003 -17.921 30.722 1.00 73.25 93 LEU A N 1
ATOM 742 C CA . LEU A 1 93 ? -7.981 -17.327 31.639 1.00 73.25 93 LEU A CA 1
ATOM 743 C C . LEU A 1 93 ? -7.326 -16.649 32.860 1.00 73.25 93 LEU A C 1
ATOM 745 O O . LEU A 1 93 ? -7.863 -15.687 33.411 1.00 73.25 93 LEU A O 1
ATOM 749 N N . HIS A 1 94 ? -6.158 -17.134 33.296 1.00 77.94 94 HIS A N 1
ATOM 750 C CA . HIS A 1 94 ? -5.394 -16.528 34.394 1.00 77.94 94 HIS A CA 1
ATOM 751 C C . HIS A 1 94 ? -4.894 -15.124 34.038 1.00 77.94 94 HIS A C 1
ATOM 753 O O . HIS A 1 94 ? -5.079 -14.193 34.822 1.00 77.94 94 HIS A O 1
ATOM 759 N N . VAL A 1 95 ? -4.328 -14.950 32.837 1.00 76.94 95 VAL A N 1
ATOM 760 C CA . VAL A 1 95 ? -3.894 -13.635 32.334 1.00 76.94 95 VAL A CA 1
ATOM 761 C C . VAL A 1 95 ? -5.073 -12.666 32.283 1.00 76.94 95 VAL A C 1
ATOM 763 O O . VAL A 1 95 ? -4.944 -11.523 32.717 1.00 76.94 95 VAL A O 1
ATOM 766 N N . TRP A 1 96 ? -6.247 -13.135 31.859 1.00 72.62 96 TRP A N 1
ATOM 767 C CA . TRP A 1 96 ? -7.479 -12.346 31.866 1.00 72.62 96 TRP A CA 1
ATOM 768 C C . TRP A 1 96 ? -7.892 -11.872 33.255 1.00 72.62 96 TRP A C 1
ATOM 770 O O . TRP A 1 96 ? -8.123 -10.680 33.472 1.00 72.62 96 TRP A O 1
ATOM 780 N N . LYS A 1 97 ? -7.955 -12.790 34.221 1.00 77.25 97 LYS A N 1
ATOM 781 C CA . LYS A 1 97 ? -8.315 -12.463 35.607 1.00 77.25 97 LYS A CA 1
ATOM 782 C C . LYS A 1 97 ? -7.331 -11.465 36.221 1.00 77.25 97 LYS A C 1
ATOM 784 O O . LYS A 1 97 ? -7.766 -10.511 36.869 1.00 77.25 97 LYS A O 1
ATOM 789 N N . ALA A 1 98 ? -6.036 -11.642 35.963 1.00 80.94 98 ALA A N 1
ATOM 790 C CA . ALA A 1 98 ? -4.991 -10.724 36.406 1.00 80.94 98 ALA A CA 1
ATOM 791 C C . ALA A 1 98 ? -5.137 -9.328 35.775 1.00 80.94 98 ALA A C 1
ATOM 793 O O . ALA A 1 98 ? -5.026 -8.306 36.458 1.00 80.94 98 ALA A O 1
ATOM 794 N N . PHE A 1 99 ? -5.449 -9.268 34.477 1.00 78.25 99 PHE A N 1
ATOM 795 C CA . PHE A 1 99 ? -5.650 -8.006 33.768 1.00 78.25 99 PHE A CA 1
ATOM 796 C C . PHE A 1 99 ? -6.834 -7.226 34.344 1.00 78.25 99 PHE A C 1
ATOM 798 O O . PHE A 1 99 ? -6.672 -6.068 34.723 1.00 78.25 99 PHE A O 1
ATOM 805 N N . HIS A 1 100 ? -7.997 -7.867 34.493 1.00 76.00 100 HIS A N 1
ATOM 806 C CA . HIS A 1 100 ? -9.187 -7.241 35.078 1.00 76.00 100 HIS A CA 1
ATOM 807 C C . HIS A 1 100 ? -8.940 -6.726 36.496 1.00 76.00 100 HIS A C 1
ATOM 809 O O . HIS A 1 100 ? -9.316 -5.601 36.823 1.00 76.00 100 HIS A O 1
ATOM 815 N N . LYS A 1 101 ? -8.266 -7.527 37.328 1.00 81.81 101 LYS A N 1
ATOM 816 C CA . LYS A 1 101 ? -7.908 -7.143 38.696 1.00 81.81 101 LYS A CA 1
ATOM 817 C C . LYS A 1 101 ? -7.022 -5.895 38.732 1.00 81.81 101 LYS A C 1
ATOM 819 O O . LYS A 1 101 ? -7.171 -5.067 39.626 1.00 81.81 101 LYS A O 1
ATOM 824 N N . CYS A 1 102 ? -6.108 -5.755 37.773 1.00 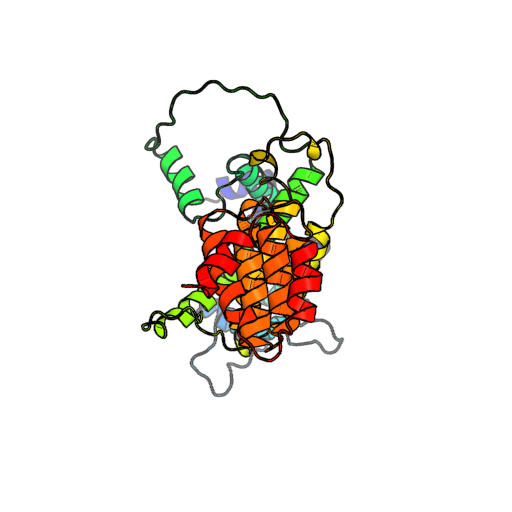80.38 102 CYS A N 1
ATOM 825 C CA . CYS A 1 102 ? -5.186 -4.623 37.703 1.00 80.38 102 CYS A CA 1
ATOM 826 C C . CYS A 1 102 ? -5.768 -3.391 36.988 1.00 80.38 102 CYS A C 1
ATOM 828 O O . CYS A 1 102 ? -5.331 -2.273 37.269 1.00 80.38 102 CYS A O 1
ATOM 830 N N . CYS A 1 103 ? -6.711 -3.585 36.061 1.00 76.75 103 CYS A N 1
ATOM 831 C CA . CYS A 1 103 ? -7.318 -2.522 35.258 1.00 76.75 103 CYS A CA 1
ATOM 832 C C . CYS A 1 103 ? -8.474 -1.814 35.973 1.00 76.75 103 CYS A C 1
ATOM 834 O O . CYS A 1 103 ? -8.686 -0.629 35.732 1.00 76.75 103 CYS A O 1
ATOM 836 N N . GLY A 1 104 ? -9.193 -2.513 36.857 1.00 76.81 104 GLY A N 1
ATOM 837 C CA . GLY A 1 104 ? -10.405 -1.986 37.485 1.00 76.81 104 GLY A CA 1
ATOM 838 C C . GLY A 1 104 ? -11.585 -1.933 36.512 1.00 76.81 104 GLY A C 1
ATOM 839 O O . GLY A 1 104 ? -11.664 -2.733 35.575 1.00 76.81 104 GLY A O 1
ATOM 840 N N . GLU A 1 105 ? -12.512 -1.005 36.746 1.00 75.50 105 GLU A N 1
ATOM 841 C CA . GLU A 1 105 ? -13.640 -0.772 35.844 1.00 75.50 105 GLU A CA 1
ATOM 842 C C . GLU A 1 105 ? -13.175 -0.121 34.546 1.00 75.50 105 GLU A C 1
ATOM 844 O O . GLU A 1 105 ? -12.440 0.868 34.543 1.00 75.50 105 GLU A O 1
ATOM 849 N N . TYR A 1 106 ? -13.636 -0.664 33.424 1.00 74.81 106 TYR A N 1
ATOM 850 C CA . TYR A 1 106 ? -13.371 -0.078 32.121 1.00 74.81 106 TYR A CA 1
ATOM 851 C C . TYR A 1 106 ? -14.567 -0.229 31.195 1.00 74.81 106 TYR A C 1
ATOM 853 O O . TYR A 1 106 ? -15.419 -1.112 31.350 1.00 74.81 106 TYR A O 1
ATOM 861 N N . VAL A 1 107 ? -14.595 0.645 30.194 1.00 75.06 107 VAL A N 1
ATOM 862 C CA . VAL A 1 107 ? -15.520 0.575 29.072 1.00 75.06 107 VAL A CA 1
ATOM 863 C C . VAL A 1 107 ? -14.738 0.519 27.772 1.00 75.06 107 VAL A C 1
ATOM 865 O O . VAL A 1 107 ? -13.674 1.120 27.641 1.00 75.06 107 VAL A O 1
ATOM 868 N N . GLN A 1 108 ? -15.273 -0.207 26.805 1.00 74.50 108 GLN A N 1
ATOM 869 C CA . GLN A 1 108 ? -14.706 -0.343 25.475 1.00 74.50 108 GLN A CA 1
ATOM 870 C C . GLN A 1 108 ? -15.778 0.001 24.449 1.00 74.50 108 GLN A C 1
ATOM 872 O O . GLN A 1 108 ? -16.922 -0.438 24.567 1.00 74.50 108 GLN A O 1
ATOM 877 N N . LEU A 1 109 ? -15.413 0.760 23.418 1.00 72.31 109 LEU A N 1
ATOM 878 C CA . LEU A 1 109 ? -16.285 0.949 22.262 1.00 72.31 109 LEU A CA 1
ATOM 879 C C . LEU A 1 109 ? -16.550 -0.399 21.589 1.00 72.31 109 LEU A C 1
ATOM 881 O O . LEU A 1 109 ? -15.633 -1.190 21.364 1.00 72.31 109 LEU A O 1
ATOM 885 N N . CYS A 1 110 ? -17.808 -0.661 21.251 1.00 76.06 110 CYS A N 1
ATOM 886 C CA . CYS A 1 110 ? -18.173 -1.857 20.509 1.00 76.06 110 CYS A CA 1
ATOM 887 C C . CYS A 1 110 ? -17.473 -1.856 19.139 1.00 76.06 110 CYS A C 1
ATOM 889 O O . CYS A 1 110 ? -17.631 -0.914 18.360 1.00 76.06 110 CYS A O 1
ATOM 891 N N . GLY A 1 111 ? -16.730 -2.922 18.819 1.00 70.69 111 GLY A N 1
ATOM 892 C CA . GLY A 1 111 ? -15.958 -3.011 17.572 1.00 70.69 111 GLY A CA 1
ATOM 893 C C . GLY A 1 111 ? -16.810 -2.859 16.307 1.00 70.69 111 GLY A C 1
ATOM 894 O O . GLY A 1 111 ? -16.376 -2.236 15.342 1.00 70.69 111 GLY A O 1
ATOM 895 N N . GLN A 1 112 ? -18.060 -3.335 16.330 1.00 73.94 112 GLN A N 1
ATOM 896 C CA . GLN A 1 112 ? -19.003 -3.150 15.220 1.00 73.94 112 GLN A CA 1
ATOM 897 C C . GLN A 1 112 ? -19.348 -1.672 14.996 1.00 73.94 112 GLN A C 1
ATOM 899 O O . GLN A 1 112 ? -19.376 -1.217 13.852 1.00 73.94 112 GLN A O 1
ATOM 904 N N . MET A 1 113 ? -19.561 -0.924 16.083 1.00 76.25 113 MET A N 1
ATOM 905 C CA . MET A 1 113 ? -19.844 0.510 16.027 1.00 76.25 113 MET A CA 1
ATOM 906 C C . MET A 1 113 ? -18.619 1.298 15.587 1.00 76.25 113 MET A C 1
ATOM 908 O O . MET A 1 113 ? -18.737 2.169 14.734 1.00 76.25 113 MET A O 1
ATOM 912 N N . LEU A 1 114 ? -17.438 0.946 16.097 1.00 74.38 114 LEU A N 1
ATOM 913 C CA . LEU A 1 114 ? -16.185 1.557 15.666 1.00 74.38 114 LEU A CA 1
ATOM 914 C C . LEU A 1 114 ? -15.957 1.347 14.161 1.00 74.38 114 LEU A C 1
ATOM 916 O O . LEU A 1 114 ? -15.714 2.304 13.431 1.00 74.38 114 LEU A O 1
ATOM 920 N N . GLY A 1 115 ? -16.131 0.113 13.679 1.00 74.94 115 GLY A N 1
ATOM 921 C CA . GLY A 1 115 ? -16.026 -0.206 12.257 1.00 74.94 115 GLY A CA 1
ATOM 922 C C . GLY A 1 115 ? -17.082 0.499 11.401 1.00 74.94 115 GLY A C 1
ATOM 923 O O . GLY A 1 115 ? -16.793 0.895 10.274 1.00 74.94 115 GLY A O 1
ATOM 924 N N . LEU A 1 116 ? -18.304 0.694 11.913 1.00 82.62 116 LEU A N 1
ATOM 925 C CA . LEU A 1 116 ? -19.326 1.488 11.228 1.00 82.62 116 LEU A CA 1
ATOM 926 C C . LEU A 1 116 ? -18.918 2.962 11.135 1.00 82.62 116 LEU A C 1
ATOM 928 O O . LEU A 1 116 ? -18.986 3.530 10.049 1.00 82.62 116 LEU A O 1
ATOM 932 N N . SER A 1 117 ? -18.451 3.558 12.232 1.00 79.50 117 SER A N 1
ATOM 933 C CA . SER A 1 117 ? -17.991 4.948 12.260 1.00 79.50 117 SER A CA 1
ATOM 934 C C . SER A 1 117 ? -16.811 5.176 11.316 1.00 79.50 117 SER A C 1
ATOM 936 O O . SER A 1 117 ? -16.818 6.145 10.563 1.00 79.50 117 SER A O 1
ATOM 938 N N . HIS A 1 118 ? -15.840 4.259 11.278 1.00 79.31 118 HIS A N 1
ATOM 939 C CA . HIS A 1 118 ? -14.711 4.331 10.343 1.00 79.31 118 HIS A CA 1
ATOM 940 C C . HIS A 1 118 ? -15.172 4.266 8.882 1.00 79.31 118 HIS A C 1
ATOM 942 O O . HIS A 1 118 ? -14.689 5.022 8.041 1.00 79.31 118 HIS A O 1
ATOM 948 N N . ARG A 1 119 ? -16.152 3.409 8.575 1.00 85.94 119 ARG A N 1
ATOM 949 C CA . ARG A 1 119 ? -16.760 3.321 7.242 1.00 85.94 119 ARG A CA 1
ATOM 950 C C . ARG A 1 119 ? -17.531 4.585 6.859 1.00 85.94 119 ARG A C 1
ATOM 952 O O . ARG A 1 119 ? -17.389 5.064 5.740 1.00 85.94 119 ARG A O 1
ATOM 959 N N . LEU A 1 120 ? -18.318 5.151 7.770 1.00 84.75 120 LEU A N 1
ATOM 960 C CA . LEU A 1 120 ? -19.012 6.419 7.523 1.00 84.75 120 LEU A CA 1
ATOM 961 C C . LEU A 1 120 ? -18.014 7.555 7.282 1.00 84.75 120 LEU A C 1
ATOM 963 O O . LEU A 1 120 ? -18.160 8.314 6.327 1.00 84.75 120 LEU A O 1
ATOM 967 N N . PHE A 1 121 ? -16.952 7.610 8.085 1.00 80.38 121 PHE A N 1
ATOM 968 C CA . PHE A 1 121 ? -15.867 8.567 7.905 1.00 80.38 121 PHE A CA 1
ATOM 969 C C . PHE A 1 121 ? -15.173 8.398 6.547 1.00 80.38 121 PHE A C 1
ATOM 971 O O . PHE A 1 121 ? -14.926 9.378 5.848 1.00 80.38 121 PHE A O 1
ATOM 978 N N . ARG A 1 122 ? -14.929 7.151 6.122 1.00 84.50 122 ARG A N 1
ATOM 979 C CA . ARG A 1 122 ? -14.357 6.827 4.808 1.00 84.50 122 ARG A CA 1
ATOM 980 C C . ARG A 1 122 ? -15.235 7.309 3.653 1.00 84.50 122 ARG A C 1
ATOM 982 O O . ARG A 1 122 ? -14.697 7.807 2.673 1.00 84.50 122 ARG A O 1
ATOM 989 N N . LEU A 1 123 ? -16.558 7.165 3.754 1.00 85.81 123 LEU A N 1
ATOM 990 C CA . LEU A 1 123 ? -17.489 7.659 2.730 1.00 85.81 123 LEU A CA 1
ATOM 991 C C . LEU A 1 123 ? -17.506 9.185 2.655 1.00 85.81 123 LEU A C 1
ATOM 993 O O . LEU A 1 123 ? -17.632 9.738 1.566 1.00 85.81 123 LEU A O 1
ATOM 997 N N . TYR A 1 124 ? -17.365 9.856 3.798 1.00 81.31 124 TYR A N 1
ATOM 998 C CA . TYR A 1 124 ? -17.311 11.313 3.846 1.00 81.31 124 TYR A CA 1
ATOM 999 C C . TYR A 1 124 ? -15.986 11.855 3.276 1.00 81.31 124 TYR A C 1
ATOM 1001 O O . TYR A 1 124 ? -15.989 12.819 2.512 1.00 81.31 124 TYR A O 1
ATOM 1009 N N . PHE A 1 125 ? -14.857 11.199 3.571 1.00 79.50 125 PHE A N 1
ATOM 1010 C CA . PHE A 1 125 ? -13.527 11.550 3.061 1.00 79.50 125 PHE A CA 1
ATOM 1011 C C . PHE A 1 125 ? -12.911 10.418 2.231 1.00 79.50 125 PHE A C 1
ATOM 1013 O O . PHE A 1 125 ? -12.016 9.704 2.691 1.00 79.50 125 PHE A O 1
ATOM 1020 N N . LEU A 1 126 ? -13.345 10.291 0.973 1.00 79.75 126 LEU A N 1
ATOM 1021 C CA . LEU A 1 126 ? -12.859 9.231 0.080 1.00 79.75 126 LEU A CA 1
ATOM 1022 C C . LEU A 1 126 ? -11.346 9.304 -0.181 1.00 79.75 126 LEU A C 1
ATOM 1024 O O . LEU A 1 126 ? -10.690 8.266 -0.177 1.00 79.75 126 LEU A O 1
ATOM 1028 N N . ASP A 1 127 ? -10.805 10.512 -0.375 1.00 67.25 127 ASP A N 1
ATOM 1029 C CA . ASP A 1 127 ? -9.428 10.754 -0.846 1.00 67.25 127 ASP A CA 1
ATOM 1030 C C . ASP A 1 127 ? -8.415 11.067 0.277 1.00 67.25 127 ASP A C 1
ATOM 1032 O O . ASP A 1 127 ? -7.209 10.981 0.084 1.00 67.25 127 ASP A O 1
ATOM 1036 N N . ARG A 1 128 ? -8.877 11.471 1.470 1.00 60.34 128 ARG A N 1
ATOM 1037 C CA . ARG A 1 128 ? -8.051 12.293 2.383 1.00 60.34 128 ARG A CA 1
ATOM 1038 C C . ARG A 1 128 ? -7.505 11.629 3.640 1.00 60.34 128 ARG A C 1
ATOM 1040 O O . ARG A 1 128 ? -6.934 12.317 4.466 1.00 60.34 128 ARG A O 1
ATOM 1047 N N . TYR A 1 129 ? -7.612 10.317 3.788 1.00 51.81 129 TYR A N 1
ATOM 1048 C CA . TYR A 1 129 ? -7.253 9.647 5.048 1.00 51.81 129 TYR A CA 1
ATOM 1049 C C . TYR A 1 129 ? -5.754 9.663 5.412 1.00 51.81 129 TYR A C 1
ATOM 1051 O O . TYR A 1 129 ? -5.388 9.230 6.499 1.00 51.81 129 TYR A O 1
ATOM 1059 N N . GLU A 1 130 ? -4.877 10.114 4.517 1.00 49.97 130 GLU A N 1
ATOM 1060 C CA . GLU A 1 130 ? -3.424 10.084 4.735 1.00 49.97 130 GLU A CA 1
ATOM 1061 C C . GLU A 1 130 ? -2.873 11.271 5.535 1.00 49.97 130 GLU A C 1
ATOM 1063 O O . GLU A 1 130 ? -1.726 11.203 5.967 1.00 49.97 130 GLU A O 1
ATOM 1068 N N . ASP A 1 131 ? -3.668 12.311 5.798 1.00 48.00 131 ASP A N 1
ATOM 1069 C CA . ASP A 1 131 ? -3.221 13.454 6.596 1.00 48.00 131 ASP A CA 1
ATOM 1070 C C . ASP A 1 131 ? -3.829 13.417 8.008 1.00 48.00 131 ASP A C 1
ATOM 1072 O O . ASP A 1 131 ? -5.048 13.343 8.173 1.00 48.00 131 ASP A O 1
ATOM 1076 N N . GLU A 1 132 ? -3.015 13.609 9.053 1.00 43.41 132 GLU A N 1
ATOM 1077 C CA . GLU A 1 132 ? -3.494 13.922 10.421 1.00 43.41 132 GLU A CA 1
ATOM 1078 C C . GLU A 1 132 ? -4.532 15.070 10.419 1.00 43.41 132 GLU A C 1
ATOM 1080 O O . GLU A 1 132 ? -5.472 15.087 11.219 1.00 43.41 132 GLU A O 1
ATOM 1085 N N . LYS A 1 133 ? -4.452 15.937 9.398 1.00 46.03 133 LYS A N 1
ATOM 1086 C CA . LYS A 1 133 ? -5.374 17.038 9.093 1.00 46.03 133 LYS A CA 1
ATOM 1087 C C . LYS A 1 133 ? -6.816 16.613 8.793 1.00 46.03 133 LYS A C 1
ATOM 1089 O O . LYS A 1 133 ? -7.693 17.472 8.779 1.00 46.03 133 LYS A O 1
ATOM 1094 N N . THR A 1 134 ? -7.102 15.339 8.508 1.00 50.38 134 THR A N 1
ATOM 1095 C CA . THR A 1 134 ? -8.491 14.881 8.278 1.00 50.38 134 THR A CA 1
ATOM 1096 C C . THR A 1 134 ? -9.305 14.857 9.566 1.00 50.38 134 THR A C 1
ATOM 1098 O O . THR A 1 134 ? -10.483 15.209 9.556 1.00 50.38 134 THR A O 1
ATOM 1101 N N . THR A 1 135 ? -8.670 14.486 10.679 1.00 52.09 135 THR A N 1
ATOM 1102 C CA . THR A 1 135 ? -9.243 14.625 12.022 1.00 52.09 135 THR A CA 1
ATOM 1103 C C . THR A 1 135 ? -9.427 16.101 12.356 1.00 52.09 135 THR A C 1
ATOM 1105 O O . THR A 1 135 ? -10.516 16.492 12.763 1.00 52.09 135 THR A O 1
ATOM 1108 N N . ASP A 1 136 ? -8.424 16.935 12.059 1.00 53.25 136 ASP A N 1
ATOM 1109 C CA . ASP A 1 136 ? -8.493 18.386 12.273 1.00 53.25 136 ASP A CA 1
ATOM 1110 C C . ASP A 1 136 ? -9.594 19.057 11.446 1.00 53.25 136 ASP A C 1
ATOM 1112 O O . ASP A 1 136 ? -10.235 19.976 11.932 1.00 53.25 136 ASP A O 1
ATOM 1116 N N . LEU A 1 137 ? -9.864 18.604 10.218 1.00 54.31 137 LEU A N 1
ATOM 1117 C CA . LEU A 1 137 ? -10.919 19.151 9.358 1.00 54.31 137 LEU A CA 1
ATOM 1118 C C . LEU A 1 137 ? -12.319 18.985 9.955 1.00 54.31 137 LEU A C 1
ATOM 1120 O O . LEU A 1 137 ? -13.124 19.900 9.811 1.00 54.31 137 LEU A O 1
ATOM 1124 N N . MET A 1 138 ? -12.605 17.872 10.638 1.00 55.56 138 MET A N 1
ATOM 1125 C CA . MET A 1 138 ? -13.876 17.696 11.354 1.00 55.56 138 MET A CA 1
ATOM 1126 C C . MET A 1 138 ? -13.932 18.587 12.588 1.00 55.56 138 MET A C 1
ATOM 1128 O O . MET A 1 138 ? -14.903 19.318 12.759 1.00 55.56 138 MET A O 1
ATOM 1132 N N . THR A 1 139 ? -12.853 18.624 13.377 1.00 54.84 139 THR A N 1
ATOM 1133 C CA . THR A 1 139 ? -12.740 19.537 14.521 1.00 54.84 139 THR A CA 1
ATOM 1134 C C . THR A 1 139 ? -12.923 20.996 14.080 1.00 54.84 139 THR A C 1
ATOM 1136 O O . THR A 1 139 ? -13.615 21.760 14.736 1.00 54.84 139 THR A O 1
ATOM 1139 N N . LEU A 1 140 ? -12.369 21.392 12.930 1.00 52.19 140 LEU A N 1
ATOM 1140 C CA . LEU A 1 140 ? -12.465 22.743 12.364 1.00 52.19 140 LEU A CA 1
ATOM 1141 C C . LEU A 1 140 ? -13.820 23.032 11.694 1.00 52.19 140 LEU A C 1
ATOM 1143 O O . LEU A 1 140 ? -14.259 24.187 11.679 1.00 52.19 140 LEU A O 1
ATOM 1147 N N . GLN A 1 141 ? -14.491 22.014 11.143 1.00 56.75 141 GLN A N 1
ATOM 1148 C CA . GLN A 1 141 ? -15.845 22.128 10.594 1.00 56.75 141 GLN A CA 1
ATOM 1149 C C . GLN A 1 141 ? -16.873 22.315 11.721 1.00 56.75 141 GLN A C 1
ATOM 1151 O O . GLN A 1 141 ? -17.745 23.179 11.599 1.00 56.75 141 GLN A O 1
ATOM 1156 N N . ASP A 1 142 ? -16.701 21.601 12.838 1.00 54.62 142 ASP A N 1
ATOM 1157 C CA . ASP A 1 142 ? -17.506 21.745 14.057 1.00 54.62 142 ASP A CA 1
ATOM 1158 C C . ASP A 1 142 ? -17.311 23.120 14.730 1.00 54.62 142 ASP A C 1
ATOM 1160 O O . ASP A 1 142 ? -18.231 23.632 15.364 1.00 54.62 142 ASP A O 1
ATOM 1164 N N . ILE A 1 143 ? -16.163 23.785 14.524 1.00 52.88 143 ILE A N 1
ATOM 1165 C CA . ILE A 1 143 ? -15.900 25.159 15.011 1.00 52.88 143 ILE A CA 1
ATOM 1166 C C . ILE A 1 143 ? -16.389 26.239 14.003 1.00 52.88 143 ILE A C 1
ATOM 1168 O O . ILE A 1 143 ? -16.095 27.422 14.152 1.00 52.88 143 ILE A O 1
ATOM 1172 N N . HIS A 1 144 ? -17.153 25.888 12.958 1.00 57.66 144 HIS A N 1
ATOM 1173 C CA . HIS A 1 144 ? -17.630 26.814 11.905 1.00 57.66 144 HIS A CA 1
ATOM 1174 C C . HIS A 1 144 ? -16.523 27.604 11.168 1.00 57.66 144 HIS A C 1
ATOM 1176 O O . HIS A 1 144 ? -16.806 28.601 10.495 1.00 57.66 144 HIS A O 1
ATOM 1182 N N . GLN A 1 145 ? -15.261 27.174 11.249 1.00 61.56 145 GLN A N 1
ATOM 1183 C CA . GLN A 1 145 ? -14.135 27.906 10.654 1.00 61.56 145 GLN A CA 1
ATOM 1184 C C . GLN A 1 145 ? -13.957 27.611 9.159 1.00 61.56 145 GLN A C 1
ATOM 1186 O O . GLN A 1 145 ? -13.338 28.396 8.440 1.00 61.56 145 GLN A O 1
ATOM 1191 N N . VAL A 1 146 ? -14.538 26.517 8.656 1.00 65.69 146 VAL A N 1
ATOM 1192 C CA . VAL A 1 146 ? -14.438 26.123 7.245 1.00 65.69 146 VAL A CA 1
ATOM 1193 C C . VAL A 1 146 ? -15.732 26.457 6.505 1.00 65.69 146 VAL A C 1
ATOM 1195 O O . VAL A 1 146 ? -16.738 25.759 6.611 1.00 65.69 146 VAL A O 1
ATOM 1198 N N . LYS A 1 147 ? -15.707 27.527 5.704 1.00 72.56 147 LYS A N 1
ATOM 1199 C CA . LYS A 1 147 ? -16.785 27.856 4.759 1.00 72.56 147 LYS A CA 1
ATOM 1200 C C . LYS A 1 147 ? -16.495 27.210 3.406 1.00 72.56 147 LYS A C 1
ATOM 1202 O O . LYS A 1 147 ? -15.635 27.680 2.662 1.00 72.56 147 LYS A O 1
ATOM 1207 N N . PHE A 1 148 ? -17.219 26.145 3.068 1.00 75.00 148 PHE A N 1
ATOM 1208 C CA . PHE A 1 148 ? -17.138 25.542 1.736 1.00 75.00 148 PHE A CA 1
ATOM 1209 C C . PHE A 1 148 ? -17.693 26.495 0.670 1.00 75.00 148 PHE A C 1
ATOM 1211 O O . PHE A 1 148 ? -18.657 27.230 0.903 1.00 75.00 148 PHE A O 1
ATOM 1218 N N . LYS A 1 149 ? -17.095 26.477 -0.527 1.00 85.75 149 LYS A N 1
ATOM 1219 C CA . LYS A 1 149 ? -17.663 27.183 -1.683 1.00 85.75 149 LYS A CA 1
ATOM 1220 C C . LYS A 1 149 ? -19.052 26.617 -1.984 1.00 85.75 149 LYS A C 1
ATOM 1222 O O . LYS A 1 149 ? -19.271 25.419 -1.845 1.00 85.75 149 LYS A O 1
ATOM 1227 N N . LYS A 1 150 ? -19.979 27.466 -2.430 1.00 87.06 150 LYS A N 1
ATOM 1228 C CA . LYS A 1 150 ? -21.284 27.004 -2.917 1.00 87.06 150 LYS A CA 1
ATOM 1229 C C . LYS A 1 150 ? -21.087 26.282 -4.251 1.00 87.06 150 LYS A C 1
ATOM 1231 O O . LYS A 1 150 ? -20.507 26.849 -5.172 1.00 87.06 150 LYS A O 1
ATOM 1236 N N . TYR A 1 151 ? -21.586 25.060 -4.352 1.00 87.56 151 TYR A N 1
ATOM 1237 C CA . TYR A 1 151 ? -21.619 24.271 -5.582 1.00 87.56 151 TYR A CA 1
ATOM 1238 C C . TYR A 1 151 ? -22.954 23.527 -5.674 1.00 87.56 151 TYR A C 1
ATOM 1240 O O . TYR A 1 151 ? -23.665 23.383 -4.679 1.00 87.56 151 TYR A O 1
ATOM 1248 N N . ARG A 1 152 ? -23.319 23.086 -6.881 1.00 87.44 152 ARG A N 1
ATOM 1249 C CA . ARG A 1 152 ? -24.502 22.248 -7.105 1.00 87.44 152 ARG A CA 1
ATOM 1250 C C . ARG A 1 152 ? -24.086 20.786 -7.094 1.00 87.44 152 ARG A C 1
ATOM 1252 O O . ARG A 1 152 ? -23.111 20.419 -7.745 1.00 87.44 152 ARG A O 1
ATOM 1259 N N . LEU A 1 153 ? -24.821 19.969 -6.351 1.00 84.38 153 LEU A N 1
ATOM 1260 C CA . LEU A 1 153 ? -24.611 18.528 -6.324 1.00 84.38 153 LEU A CA 1
ATOM 1261 C C . LEU A 1 153 ? -25.235 17.898 -7.571 1.00 84.38 153 LEU A C 1
ATOM 1263 O O . LEU A 1 153 ? -26.430 18.047 -7.815 1.00 84.38 153 LEU A O 1
ATOM 1267 N N . HIS A 1 154 ? -24.417 17.187 -8.344 1.00 80.81 154 HIS A N 1
ATOM 1268 C CA . HIS A 1 154 ? -24.847 16.385 -9.485 1.00 80.81 154 HIS A CA 1
ATOM 1269 C C . HIS A 1 154 ? -24.408 14.937 -9.253 1.00 80.81 154 HIS A C 1
ATOM 1271 O O . HIS A 1 154 ? -23.244 14.592 -9.447 1.00 80.81 154 HIS A O 1
ATOM 1277 N N . HIS A 1 155 ? -25.334 14.088 -8.809 1.00 70.88 155 HIS A N 1
ATOM 1278 C CA . HIS A 1 155 ? -25.076 12.665 -8.591 1.00 70.88 155 HIS A CA 1
ATOM 1279 C C . HIS A 1 155 ? -25.418 11.888 -9.864 1.00 70.88 155 HIS A C 1
ATOM 1281 O O . HIS A 1 155 ? -26.575 11.557 -10.093 1.00 70.88 155 HIS A O 1
ATOM 1287 N N . VAL A 1 156 ? -24.420 11.646 -10.716 1.00 64.88 156 VAL A N 1
ATOM 1288 C CA . VAL A 1 156 ? -24.618 10.948 -12.005 1.00 64.88 156 VAL A CA 1
ATOM 1289 C C . VAL A 1 156 ? -24.087 9.513 -11.964 1.00 64.88 156 VAL A C 1
ATOM 1291 O O . VAL A 1 156 ? -24.600 8.647 -12.664 1.00 64.88 156 VAL A O 1
ATOM 1294 N N . LEU A 1 157 ? -23.084 9.237 -11.125 1.00 70.94 157 LEU A N 1
ATOM 1295 C CA . LEU A 1 157 ? -22.433 7.932 -11.028 1.00 70.94 157 LEU A CA 1
ATOM 1296 C C . LEU A 1 157 ? -22.265 7.529 -9.562 1.00 70.94 157 LEU A C 1
ATOM 1298 O O . LEU A 1 157 ? -21.822 8.335 -8.741 1.00 70.94 157 LEU A O 1
ATOM 1302 N N . SER A 1 158 ? -22.599 6.276 -9.245 1.00 80.12 158 SER A N 1
ATOM 1303 C CA . SER A 1 158 ? -22.248 5.683 -7.954 1.00 80.12 158 SER A CA 1
ATOM 1304 C C . SER A 1 158 ? -20.781 5.266 -7.972 1.00 80.12 158 SER A C 1
ATOM 1306 O O . SER A 1 158 ? -20.370 4.519 -8.861 1.00 80.12 158 SER A O 1
ATOM 1308 N N . VAL A 1 159 ? -20.009 5.733 -6.987 1.00 84.00 159 VAL A N 1
ATOM 1309 C CA . VAL A 1 159 ? -18.595 5.351 -6.816 1.00 84.00 159 VAL A CA 1
ATOM 1310 C C . VAL A 1 159 ? -18.476 3.865 -6.490 1.00 84.00 159 VAL A C 1
ATOM 1312 O O . VAL A 1 159 ? -17.623 3.187 -7.043 1.00 84.00 159 VAL A O 1
ATOM 1315 N N . PHE A 1 160 ? -19.368 3.363 -5.632 1.00 87.88 160 PHE A N 1
ATOM 1316 C CA . PHE A 1 160 ? -19.433 1.958 -5.242 1.00 87.88 160 PHE A CA 1
ATOM 1317 C C . PHE A 1 160 ? -20.787 1.386 -5.660 1.00 87.88 160 PHE A C 1
ATOM 1319 O O . PHE A 1 160 ? -21.835 1.944 -5.332 1.00 87.88 160 PHE A O 1
ATOM 1326 N N . GLN A 1 161 ? -20.779 0.277 -6.386 1.00 85.75 161 GLN A N 1
ATOM 1327 C CA . GLN A 1 161 ? -21.976 -0.421 -6.854 1.00 85.75 161 GLN A CA 1
ATOM 1328 C C . GLN A 1 161 ? -22.570 -1.328 -5.773 1.00 85.75 161 GLN A C 1
ATOM 1330 O O . GLN A 1 161 ? -23.752 -1.661 -5.819 1.00 85.75 161 GLN A O 1
ATOM 1335 N N . SER A 1 162 ? -21.767 -1.735 -4.786 1.00 89.19 162 SER A N 1
ATOM 1336 C CA . SER A 1 162 ? -22.223 -2.579 -3.684 1.00 89.19 162 SER A CA 1
ATOM 1337 C C . SER A 1 162 ? -21.520 -2.267 -2.365 1.00 89.19 162 SER A C 1
ATOM 1339 O O . SER A 1 162 ? -20.446 -1.660 -2.315 1.00 89.19 162 SER A O 1
ATOM 1341 N N . ARG A 1 163 ? -22.122 -2.746 -1.270 1.00 90.25 163 ARG A N 1
ATOM 1342 C CA . ARG A 1 163 ? -21.503 -2.723 0.061 1.00 90.25 163 ARG A CA 1
ATOM 1343 C C . ARG A 1 163 ? -20.150 -3.432 0.057 1.00 90.25 163 ARG A C 1
ATOM 1345 O O . ARG A 1 163 ? -19.224 -2.940 0.689 1.00 90.25 163 ARG A O 1
ATOM 1352 N N . ASP A 1 164 ? -20.037 -4.555 -0.643 1.00 89.88 164 ASP A N 1
ATOM 1353 C CA . ASP A 1 164 ? -18.812 -5.356 -0.664 1.00 89.88 164 ASP A CA 1
ATOM 1354 C C . ASP A 1 164 ? -17.675 -4.636 -1.388 1.00 89.88 164 ASP A C 1
ATOM 1356 O O . ASP A 1 164 ? -16.531 -4.699 -0.947 1.00 89.88 164 ASP A O 1
ATOM 1360 N N . GLU A 1 165 ? -17.987 -3.894 -2.454 1.00 89.62 165 GLU A N 1
ATOM 1361 C CA . GLU A 1 165 ? -17.005 -3.065 -3.156 1.00 89.62 165 GLU A CA 1
ATOM 1362 C C . GLU A 1 165 ? -16.464 -1.958 -2.246 1.00 89.62 165 GLU A C 1
ATOM 1364 O O . GLU A 1 165 ? -15.250 -1.778 -2.127 1.00 89.62 165 GLU A O 1
ATOM 1369 N N . PHE A 1 166 ? -17.358 -1.273 -1.531 1.00 91.31 166 PHE A N 1
ATOM 1370 C CA . PHE A 1 166 ? -16.959 -0.262 -0.561 1.00 91.31 166 PHE A CA 1
ATOM 1371 C C . PHE A 1 166 ? -16.159 -0.857 0.611 1.00 91.31 166 PHE A C 1
ATOM 1373 O O . PHE A 1 166 ? -15.155 -0.284 1.034 1.00 91.31 166 PHE A O 1
ATOM 1380 N N . VAL A 1 167 ? -16.567 -2.017 1.136 1.00 90.19 167 VAL A N 1
ATOM 1381 C CA . VAL A 1 167 ? -15.841 -2.704 2.215 1.00 90.19 167 VAL A CA 1
ATOM 1382 C C . VAL A 1 167 ? -14.441 -3.112 1.753 1.00 90.19 167 VAL A C 1
ATOM 1384 O O . VAL A 1 167 ? -13.484 -2.885 2.491 1.00 90.19 167 VAL A O 1
ATOM 1387 N N . ALA A 1 168 ? -14.294 -3.629 0.531 1.00 90.88 168 ALA A N 1
ATOM 1388 C CA . ALA A 1 168 ? -12.992 -3.969 -0.039 1.00 90.88 168 ALA A CA 1
ATOM 1389 C C . ALA A 1 168 ? -12.100 -2.730 -0.223 1.00 90.88 168 ALA A C 1
ATOM 1391 O O . ALA A 1 168 ? -10.915 -2.768 0.115 1.00 90.88 168 ALA A O 1
ATOM 1392 N N . TYR A 1 169 ? -12.664 -1.617 -0.709 1.00 91.62 169 TYR A N 1
ATOM 1393 C CA . TYR A 1 169 ? -11.957 -0.337 -0.796 1.00 91.62 169 TYR A CA 1
ATOM 1394 C C . TYR A 1 169 ? -11.472 0.134 0.580 1.00 91.62 169 TYR A C 1
ATOM 1396 O O . TYR A 1 169 ? -10.294 0.436 0.758 1.00 91.62 169 TYR A O 1
ATOM 1404 N N . HIS A 1 170 ? -12.363 0.134 1.573 1.00 89.56 170 HIS A N 1
ATOM 1405 C CA . HIS A 1 170 ? -12.039 0.536 2.937 1.00 89.56 170 HIS A CA 1
ATOM 1406 C C . HIS A 1 170 ? -10.921 -0.318 3.549 1.00 89.56 170 HIS A C 1
ATOM 1408 O O . HIS A 1 170 ? -9.986 0.244 4.118 1.00 89.56 170 HIS A O 1
ATOM 1414 N N . GLN A 1 171 ? -10.982 -1.643 3.394 1.00 88.56 171 GLN A N 1
ATOM 1415 C CA . GLN A 1 171 ? -9.937 -2.556 3.866 1.00 88.56 171 GLN A CA 1
ATOM 1416 C C . GLN A 1 171 ? -8.588 -2.273 3.195 1.00 88.56 171 GLN A C 1
ATOM 1418 O O . GLN A 1 171 ? -7.560 -2.232 3.870 1.00 88.56 171 GLN A O 1
ATOM 1423 N N . ALA A 1 172 ? -8.578 -2.025 1.881 1.00 90.94 172 ALA A N 1
ATOM 1424 C CA . ALA A 1 172 ? -7.359 -1.658 1.167 1.00 90.94 172 ALA A CA 1
ATOM 1425 C C . ALA A 1 172 ? -6.758 -0.349 1.712 1.00 90.94 172 ALA A C 1
ATOM 1427 O O . ALA A 1 172 ? -5.545 -0.265 1.917 1.00 90.94 172 ALA A O 1
ATOM 1428 N N . CYS A 1 173 ? -7.593 0.657 2.005 1.00 87.62 173 CYS A N 1
ATOM 1429 C CA . CYS A 1 173 ? -7.143 1.905 2.625 1.00 87.62 173 CYS A CA 1
ATOM 1430 C C . CYS A 1 173 ? -6.542 1.690 4.015 1.00 87.62 173 CYS A C 1
ATOM 1432 O O . CYS A 1 173 ? -5.530 2.310 4.338 1.00 87.62 173 CYS A O 1
ATOM 1434 N N . ASP A 1 174 ? -7.139 0.824 4.830 1.00 84.00 174 ASP A N 1
ATOM 1435 C CA . ASP A 1 174 ? -6.644 0.547 6.178 1.00 84.00 174 ASP A CA 1
ATOM 1436 C C . ASP A 1 174 ? -5.292 -0.180 6.126 1.00 84.00 174 ASP A C 1
ATOM 1438 O O . ASP A 1 174 ? -4.373 0.168 6.867 1.00 84.00 174 ASP A O 1
ATOM 1442 N N . ILE A 1 175 ? -5.112 -1.113 5.185 1.00 84.81 175 ILE A N 1
ATOM 1443 C CA . ILE A 1 175 ? -3.813 -1.750 4.913 1.00 84.81 175 ILE A CA 1
ATOM 1444 C C . ILE A 1 175 ? -2.775 -0.710 4.492 1.00 84.81 175 ILE A C 1
ATOM 1446 O O . ILE A 1 175 ? -1.654 -0.725 5.004 1.00 84.81 175 ILE A O 1
ATOM 1450 N N . HIS A 1 176 ? -3.139 0.208 3.593 1.00 85.94 176 HIS A N 1
ATOM 1451 C CA . HIS A 1 176 ? -2.241 1.270 3.150 1.00 85.94 176 HIS A CA 1
ATOM 1452 C C . HIS A 1 176 ? -1.811 2.168 4.313 1.00 85.94 176 HIS A C 1
ATOM 1454 O O . HIS A 1 176 ? -0.617 2.369 4.526 1.00 85.94 176 HIS A O 1
ATOM 1460 N N . ALA A 1 177 ? -2.760 2.631 5.124 1.00 79.06 177 ALA A N 1
ATOM 1461 C CA . ALA A 1 177 ? -2.469 3.465 6.283 1.00 79.06 177 ALA A CA 1
ATOM 1462 C C . ALA A 1 177 ? -1.626 2.735 7.340 1.00 79.06 177 ALA A C 1
ATOM 1464 O O . ALA A 1 177 ? -0.680 3.306 7.883 1.00 79.06 177 ALA A O 1
ATOM 1465 N N . ASN A 1 178 ? -1.918 1.459 7.601 1.00 79.50 178 ASN A N 1
ATOM 1466 C CA . ASN A 1 178 ? -1.138 0.635 8.522 1.00 79.50 178 ASN A CA 1
ATOM 1467 C C . ASN A 1 178 ? 0.298 0.436 8.025 1.00 79.50 178 ASN A C 1
ATOM 1469 O O . ASN A 1 178 ? 1.233 0.492 8.828 1.00 79.50 178 ASN A O 1
ATOM 1473 N N . LEU A 1 179 ? 0.492 0.240 6.716 1.00 80.06 179 LEU A N 1
ATOM 1474 C CA . LEU A 1 179 ? 1.821 0.189 6.114 1.00 80.06 179 LEU A CA 1
ATOM 1475 C C . LEU A 1 179 ? 2.544 1.529 6.282 1.00 80.06 179 LEU A C 1
ATOM 1477 O O . LEU A 1 179 ? 3.670 1.531 6.771 1.00 80.06 179 LEU A O 1
ATOM 1481 N N . LEU A 1 180 ? 1.906 2.651 5.936 1.00 78.81 180 LEU A N 1
ATOM 1482 C CA . LEU A 1 180 ? 2.492 3.989 6.064 1.00 78.81 180 LEU A CA 1
ATOM 1483 C C . LEU A 1 180 ? 2.902 4.298 7.508 1.00 78.81 180 LEU A C 1
ATOM 1485 O O . LEU A 1 180 ? 4.044 4.676 7.750 1.00 78.81 180 LEU A O 1
ATOM 1489 N N . SER A 1 181 ? 2.021 4.048 8.479 1.00 74.62 181 SER A N 1
ATOM 1490 C CA . SER A 1 181 ? 2.319 4.216 9.908 1.00 74.62 181 SER A CA 1
ATOM 1491 C C . SER A 1 181 ? 3.458 3.303 10.372 1.00 74.62 181 SER A C 1
ATOM 1493 O O . SER A 1 181 ? 4.292 3.699 11.187 1.00 74.62 181 SER A O 1
ATOM 1495 N N . TYR A 1 182 ? 3.542 2.088 9.824 1.00 75.25 182 TYR A N 1
ATOM 1496 C CA . TYR A 1 182 ? 4.638 1.177 10.117 1.00 75.25 182 TYR A CA 1
ATOM 1497 C C . TYR A 1 182 ? 5.971 1.680 9.549 1.00 75.25 182 TYR A C 1
ATOM 1499 O O . TYR A 1 182 ? 6.992 1.586 10.233 1.00 75.25 182 TYR A O 1
ATOM 1507 N N . ILE A 1 183 ? 6.000 2.192 8.318 1.00 75.31 183 ILE A N 1
ATOM 1508 C CA . ILE A 1 183 ? 7.249 2.567 7.642 1.00 75.31 183 ILE A CA 1
ATOM 1509 C C . ILE A 1 183 ? 7.708 3.986 7.980 1.00 75.31 183 ILE A C 1
ATOM 1511 O O . ILE A 1 183 ? 8.910 4.182 8.102 1.00 75.31 183 ILE A O 1
ATOM 1515 N N . ALA A 1 184 ? 6.807 4.955 8.173 1.00 74.62 184 ALA A N 1
ATOM 1516 C CA . ALA A 1 184 ? 7.148 6.373 8.323 1.00 74.62 184 ALA A CA 1
ATOM 1517 C C . ALA A 1 184 ? 8.220 6.639 9.400 1.00 74.62 184 ALA A C 1
ATOM 1519 O O . ALA A 1 184 ? 9.252 7.211 9.043 1.00 74.62 184 ALA A O 1
ATOM 1520 N N . PRO A 1 185 ? 8.116 6.105 10.636 1.00 70.19 185 PRO A N 1
ATOM 1521 C CA . PRO A 1 185 ? 9.163 6.286 11.644 1.00 70.19 185 PRO A CA 1
ATOM 1522 C C . PRO A 1 185 ? 10.512 5.695 11.213 1.00 70.19 185 PRO A C 1
ATOM 1524 O O . PRO A 1 185 ? 11.565 6.248 11.503 1.00 70.19 185 PRO A O 1
ATOM 1527 N N . LYS A 1 186 ? 10.501 4.576 10.476 1.00 72.44 186 LYS A N 1
ATOM 1528 C CA . LYS A 1 186 ? 11.722 3.925 9.967 1.00 72.44 186 LYS A CA 1
ATOM 1529 C C . LYS A 1 186 ? 12.363 4.734 8.840 1.00 72.44 186 LYS A C 1
ATOM 1531 O O . LYS A 1 186 ? 13.581 4.740 8.701 1.00 72.44 186 LYS A O 1
ATOM 1536 N N . LEU A 1 187 ? 11.544 5.403 8.027 1.00 65.44 187 LEU A N 1
ATOM 1537 C CA . LEU A 1 187 ? 11.999 6.270 6.942 1.00 65.44 187 LEU A CA 1
ATOM 1538 C C . LEU A 1 187 ? 12.549 7.604 7.471 1.00 65.44 187 LEU A C 1
ATOM 1540 O O . LEU A 1 187 ? 13.451 8.151 6.839 1.00 65.44 187 LEU A O 1
ATOM 1544 N N . GLU A 1 188 ? 12.016 8.111 8.587 1.00 63.09 188 GLU A N 1
ATOM 1545 C CA . GLU A 1 188 ? 12.456 9.339 9.265 1.00 63.09 188 GLU A CA 1
ATOM 1546 C C . GLU A 1 188 ? 13.727 9.142 10.089 1.00 63.09 188 GLU A C 1
ATOM 1548 O O . GLU A 1 188 ? 14.641 9.947 9.958 1.00 63.09 188 GLU A O 1
ATOM 1553 N N . LEU A 1 189 ? 13.857 8.033 10.827 1.00 52.56 189 LEU A N 1
ATOM 1554 C CA . LEU A 1 189 ? 15.099 7.671 11.537 1.00 52.56 189 LEU A CA 1
ATOM 1555 C C . LEU A 1 189 ? 16.305 7.520 10.596 1.00 52.56 189 LEU A C 1
ATOM 1557 O O . LEU A 1 189 ? 17.450 7.606 11.016 1.00 52.56 189 LEU A O 1
ATOM 1561 N N . SER A 1 190 ? 16.040 7.302 9.310 1.00 52.16 190 SER A N 1
ATOM 1562 C CA . SER A 1 190 ? 17.045 7.212 8.255 1.00 52.16 190 SER A CA 1
ATOM 1563 C C . SER A 1 190 ? 17.465 8.599 7.718 1.00 52.16 190 SER A C 1
ATOM 1565 O O . SER A 1 190 ? 18.504 8.729 7.081 1.00 52.16 190 SER A O 1
ATOM 1567 N N . ARG A 1 191 ? 16.683 9.667 7.960 1.00 49.97 191 ARG A N 1
ATOM 1568 C CA . ARG A 1 191 ? 16.964 11.026 7.449 1.00 49.97 191 ARG A CA 1
ATOM 1569 C C . ARG A 1 191 ? 18.052 11.779 8.217 1.00 49.97 191 ARG A C 1
ATOM 1571 O O . ARG A 1 191 ? 18.638 12.678 7.618 1.00 49.97 191 ARG A O 1
ATOM 1578 N N . ASP A 1 192 ? 18.365 11.406 9.458 1.00 42.78 192 ASP A N 1
ATOM 1579 C CA . ASP A 1 192 ? 19.431 12.067 10.233 1.00 42.78 192 ASP A CA 1
ATOM 1580 C C . ASP A 1 192 ? 20.838 11.883 9.614 1.00 42.78 192 ASP A C 1
ATOM 1582 O O . ASP A 1 192 ? 21.737 12.676 9.895 1.00 42.78 192 ASP A O 1
ATOM 1586 N N . ASP A 1 193 ? 20.999 10.948 8.665 1.00 43.75 193 ASP A N 1
ATOM 1587 C CA . ASP A 1 193 ? 22.243 10.707 7.913 1.00 43.75 193 ASP A CA 1
ATOM 1588 C C . ASP A 1 193 ? 22.288 11.347 6.502 1.00 43.75 193 ASP A C 1
ATOM 1590 O O . ASP A 1 193 ? 23.299 11.259 5.803 1.00 43.75 193 ASP A O 1
ATOM 1594 N N . ALA A 1 194 ? 21.230 12.027 6.040 1.00 41.09 194 ALA A N 1
ATOM 1595 C CA . ALA A 1 194 ? 21.120 12.490 4.650 1.00 41.09 194 ALA A CA 1
ATOM 1596 C C . ALA A 1 194 ? 21.418 13.995 4.472 1.00 41.09 194 ALA A C 1
ATOM 1598 O O . ALA A 1 194 ? 20.531 14.777 4.129 1.00 41.09 194 ALA A O 1
ATOM 1599 N N . ARG A 1 195 ? 22.681 14.416 4.660 1.00 37.81 195 ARG A N 1
ATOM 1600 C CA . ARG A 1 195 ? 23.152 15.787 4.323 1.00 37.81 195 ARG A CA 1
ATOM 1601 C C . ARG A 1 195 ? 23.783 15.946 2.934 1.00 37.81 195 ARG A C 1
ATOM 1603 O O . ARG A 1 195 ? 24.146 17.061 2.574 1.00 37.81 195 ARG A O 1
ATOM 1610 N N . PHE A 1 196 ? 23.897 14.891 2.127 1.00 37.72 196 PHE A N 1
ATOM 1611 C CA . PHE A 1 196 ? 24.575 14.971 0.827 1.00 37.72 196 PHE A CA 1
ATOM 1612 C C . PHE A 1 196 ? 23.670 14.484 -0.305 1.00 37.72 196 PHE A C 1
ATOM 1614 O O . PHE A 1 196 ? 23.458 13.290 -0.483 1.00 37.72 196 PHE A O 1
ATOM 1621 N N . GLY A 1 197 ? 23.115 15.445 -1.049 1.00 38.81 197 GLY A N 1
ATOM 1622 C CA . GLY A 1 197 ? 22.175 15.276 -2.160 1.00 38.81 197 GLY A CA 1
ATOM 1623 C C . GLY A 1 197 ? 22.686 14.445 -3.339 1.00 38.81 197 GLY A C 1
ATOM 1624 O O . GLY A 1 197 ? 22.969 14.978 -4.407 1.00 38.81 197 GLY A O 1
ATOM 1625 N N . LEU A 1 198 ? 22.698 13.127 -3.173 1.00 37.69 198 LEU A N 1
ATOM 1626 C CA . LEU A 1 198 ? 22.688 12.133 -4.241 1.00 37.69 198 LEU A CA 1
ATOM 1627 C C . LEU A 1 198 ? 21.574 11.133 -3.916 1.00 37.69 198 LEU A C 1
ATOM 1629 O O . LEU A 1 198 ? 21.375 10.790 -2.757 1.00 37.69 198 LEU A O 1
ATOM 1633 N N . GLY A 1 199 ? 20.810 10.710 -4.926 1.00 46.25 199 GLY A N 1
ATOM 1634 C CA . GLY A 1 199 ? 19.548 9.956 -4.817 1.00 46.25 199 GLY A CA 1
ATOM 1635 C C . GLY A 1 199 ? 19.616 8.540 -4.224 1.00 46.25 199 GLY A C 1
ATOM 1636 O O . GLY A 1 199 ? 18.791 7.692 -4.572 1.00 46.25 199 GLY A O 1
ATOM 1637 N N . GLU A 1 200 ? 20.560 8.265 -3.330 1.00 49.62 200 GLU A N 1
ATOM 1638 C CA . GLU A 1 200 ? 20.522 7.114 -2.442 1.00 49.62 200 GLU A CA 1
ATOM 1639 C C . GLU A 1 200 ? 19.616 7.455 -1.260 1.00 49.62 200 GLU A C 1
ATOM 1641 O O . GLU A 1 200 ? 19.985 8.141 -0.310 1.00 49.62 200 GLU A O 1
ATOM 1646 N N . THR A 1 201 ? 18.366 7.000 -1.345 1.00 55.69 201 THR A N 1
ATOM 1647 C CA . THR A 1 201 ? 17.456 7.010 -0.202 1.00 55.69 201 THR A CA 1
ATOM 1648 C C . THR A 1 201 ? 18.149 6.340 0.971 1.00 55.69 201 THR A C 1
ATOM 1650 O O . THR A 1 201 ? 18.621 5.211 0.824 1.00 55.69 201 THR A O 1
ATOM 1653 N N . ALA A 1 202 ? 18.187 7.019 2.113 1.00 62.66 202 ALA A N 1
ATOM 1654 C CA . ALA A 1 202 ? 18.845 6.501 3.293 1.00 62.66 202 ALA A CA 1
ATOM 1655 C C . ALA A 1 202 ? 18.379 5.062 3.604 1.00 62.66 202 ALA A C 1
ATOM 1657 O O . ALA A 1 202 ? 17.191 4.716 3.483 1.00 62.66 202 ALA A O 1
ATOM 1658 N N . LYS A 1 203 ? 19.367 4.202 3.868 1.00 73.62 203 LYS A N 1
ATOM 1659 C CA . LYS A 1 203 ? 19.180 2.756 4.004 1.00 73.62 203 LYS A CA 1
ATOM 1660 C C . LYS A 1 203 ? 18.473 2.460 5.319 1.00 73.62 203 LYS A C 1
ATOM 1662 O O . LYS A 1 203 ? 18.730 3.105 6.333 1.00 73.62 203 LYS A O 1
ATOM 1667 N N . ILE A 1 204 ? 17.599 1.459 5.298 1.00 74.31 204 ILE A N 1
ATOM 1668 C CA . ILE A 1 204 ? 16.986 0.933 6.514 1.00 74.31 204 ILE A CA 1
ATOM 1669 C C . ILE A 1 204 ? 17.715 -0.369 6.863 1.00 74.31 204 ILE A C 1
ATOM 1671 O O . ILE A 1 204 ? 17.756 -1.273 6.021 1.00 74.31 204 ILE A O 1
ATOM 1675 N N . PRO A 1 205 ? 18.293 -0.490 8.073 1.00 74.94 205 PRO A N 1
ATOM 1676 C CA . PRO A 1 205 ? 18.824 -1.754 8.564 1.00 74.94 205 PRO A CA 1
ATOM 1677 C C . PRO A 1 205 ? 17.779 -2.872 8.448 1.00 74.94 205 PRO A C 1
ATOM 1679 O O . PRO A 1 205 ? 16.610 -2.685 8.795 1.00 74.94 205 PRO A O 1
ATOM 1682 N N . LYS A 1 206 ? 18.179 -4.038 7.924 1.00 72.56 206 LYS A N 1
ATOM 1683 C CA . LYS A 1 206 ? 17.247 -5.143 7.624 1.00 72.56 206 LYS A CA 1
ATOM 1684 C C . LYS A 1 206 ? 16.494 -5.644 8.861 1.00 72.56 206 LYS A C 1
ATOM 1686 O O . LYS A 1 206 ? 15.391 -6.150 8.726 1.00 72.56 206 LYS A O 1
ATOM 1691 N N . ASP A 1 207 ? 17.071 -5.486 10.046 1.00 75.94 207 ASP A N 1
ATOM 1692 C CA . ASP A 1 207 ? 16.497 -5.842 11.345 1.00 75.94 207 ASP A CA 1
ATOM 1693 C C . ASP A 1 207 ? 15.411 -4.868 11.829 1.00 75.94 207 ASP A C 1
ATOM 1695 O O . ASP A 1 207 ? 14.581 -5.238 12.659 1.00 75.94 207 ASP A O 1
ATOM 1699 N N . MET A 1 208 ? 15.358 -3.645 11.290 1.00 76.44 208 MET A N 1
ATOM 1700 C CA . MET A 1 208 ? 14.304 -2.683 11.626 1.00 76.44 208 MET A CA 1
ATOM 1701 C C . MET A 1 208 ? 12.981 -2.983 10.919 1.00 76.44 208 MET A C 1
ATOM 1703 O O . MET A 1 208 ? 11.937 -2.500 11.360 1.00 76.44 208 MET A O 1
ATOM 1707 N N . VAL A 1 209 ? 12.999 -3.755 9.829 1.00 81.31 209 VAL A N 1
ATOM 1708 C CA . VAL A 1 209 ? 11.803 -4.144 9.075 1.00 81.31 209 VAL A CA 1
ATOM 1709 C C . VAL A 1 209 ? 11.544 -5.631 9.270 1.00 81.31 209 VAL A C 1
ATOM 1711 O O . VAL A 1 209 ? 12.355 -6.481 8.923 1.00 81.31 209 VAL A O 1
ATOM 1714 N N . ASP A 1 210 ? 10.358 -5.956 9.769 1.00 83.25 210 ASP A N 1
ATOM 1715 C CA . ASP A 1 210 ? 9.866 -7.324 9.811 1.00 83.25 210 ASP A CA 1
ATOM 1716 C C . ASP A 1 210 ? 9.535 -7.767 8.384 1.00 83.25 210 ASP A C 1
ATOM 1718 O O . ASP A 1 210 ? 8.482 -7.443 7.820 1.00 83.25 210 ASP A O 1
ATOM 1722 N N . ARG A 1 211 ? 10.478 -8.501 7.790 1.00 86.12 211 ARG A N 1
ATOM 1723 C CA . ARG A 1 211 ? 10.378 -8.975 6.413 1.00 86.12 211 ARG A CA 1
ATOM 1724 C C . ARG A 1 211 ? 9.173 -9.889 6.196 1.00 86.12 211 ARG A C 1
ATOM 1726 O O . ARG A 1 211 ? 8.553 -9.788 5.139 1.00 86.12 211 ARG A O 1
ATOM 1733 N N . LYS A 1 212 ? 8.811 -10.718 7.187 1.00 84.44 212 LYS A N 1
ATOM 1734 C CA . LYS A 1 212 ? 7.661 -11.634 7.099 1.00 84.44 212 LYS A CA 1
ATOM 1735 C C . LYS A 1 212 ? 6.359 -10.850 7.059 1.00 84.44 212 LYS A C 1
ATOM 1737 O O . LYS A 1 212 ? 5.512 -11.109 6.208 1.00 84.44 212 LYS A O 1
ATOM 1742 N N . LYS A 1 213 ? 6.226 -9.846 7.929 1.00 82.88 213 LYS A N 1
ATOM 1743 C CA . LYS A 1 213 ? 5.068 -8.947 7.911 1.00 82.88 213 LYS A CA 1
ATOM 1744 C C . LYS A 1 213 ? 4.959 -8.199 6.580 1.00 82.88 213 LYS A C 1
ATOM 1746 O O . LYS A 1 213 ? 3.866 -8.092 6.029 1.00 82.88 213 LYS A O 1
ATOM 1751 N N . LEU A 1 214 ? 6.085 -7.727 6.040 1.00 86.56 214 LEU A N 1
ATOM 1752 C CA . LEU A 1 214 ? 6.120 -7.073 4.731 1.00 86.56 214 LEU A CA 1
ATOM 1753 C C . LEU A 1 214 ? 5.683 -8.022 3.600 1.00 86.56 214 LEU A C 1
ATOM 1755 O O . LEU A 1 214 ? 4.921 -7.602 2.733 1.00 86.56 214 LEU A O 1
ATOM 1759 N N . ASP A 1 215 ? 6.102 -9.293 3.624 1.00 87.19 215 ASP A N 1
ATOM 1760 C CA . ASP A 1 215 ? 5.685 -10.305 2.640 1.00 87.19 215 ASP A CA 1
ATOM 1761 C C . ASP A 1 215 ? 4.185 -10.596 2.684 1.00 87.19 215 ASP A C 1
ATOM 1763 O O . ASP A 1 215 ? 3.556 -10.709 1.631 1.00 87.19 215 ASP A O 1
ATOM 1767 N N . ILE A 1 216 ? 3.596 -10.683 3.880 1.00 86.56 216 ILE A N 1
ATOM 1768 C CA . ILE A 1 216 ? 2.150 -10.890 4.045 1.00 86.56 216 ILE A CA 1
ATOM 1769 C C . ILE A 1 216 ? 1.378 -9.735 3.397 1.00 86.56 216 ILE A C 1
ATOM 1771 O O . ILE A 1 216 ? 0.471 -9.965 2.592 1.00 86.56 216 ILE A O 1
ATOM 1775 N N . VAL A 1 217 ? 1.777 -8.491 3.688 1.00 89.31 217 VAL A N 1
ATOM 1776 C CA . VAL A 1 217 ? 1.145 -7.300 3.102 1.00 89.31 217 VAL A CA 1
ATOM 1777 C C . VAL A 1 217 ? 1.360 -7.259 1.589 1.00 89.31 217 VAL A C 1
ATOM 1779 O O . VAL A 1 217 ? 0.412 -6.998 0.851 1.00 89.31 217 VAL A O 1
ATOM 1782 N N . LEU A 1 218 ? 2.570 -7.559 1.106 1.00 93.19 218 LEU A N 1
ATOM 1783 C CA . LEU A 1 218 ? 2.877 -7.581 -0.324 1.00 93.19 218 LEU A CA 1
ATOM 1784 C C . LEU A 1 218 ? 2.041 -8.623 -1.071 1.00 93.19 218 LEU A C 1
ATOM 1786 O O . LEU A 1 218 ? 1.518 -8.336 -2.147 1.00 93.19 218 LEU A O 1
ATOM 1790 N N . LYS A 1 219 ? 1.896 -9.826 -0.508 1.00 93.12 219 LYS A N 1
ATOM 1791 C CA . LYS A 1 219 ? 1.069 -10.888 -1.086 1.00 93.12 219 LYS A CA 1
ATOM 1792 C C . LYS A 1 219 ? -0.388 -10.439 -1.194 1.00 93.12 219 LYS A C 1
ATOM 1794 O O . LYS A 1 219 ? -0.948 -10.483 -2.289 1.00 93.12 219 LYS A O 1
ATOM 1799 N N . LYS A 1 220 ? -0.958 -9.920 -0.100 1.00 92.25 220 LYS A N 1
ATOM 1800 C CA . LYS A 1 220 ? -2.335 -9.401 -0.070 1.00 92.25 220 LYS A CA 1
ATOM 1801 C C . LYS A 1 220 ? -2.533 -8.264 -1.077 1.00 92.25 220 LYS A C 1
ATOM 1803 O O . LYS A 1 220 ? -3.531 -8.242 -1.792 1.00 92.25 220 LYS A O 1
ATOM 1808 N N . ALA A 1 221 ? -1.563 -7.357 -1.191 1.00 93.31 221 ALA A N 1
ATOM 1809 C CA . ALA A 1 221 ? -1.613 -6.252 -2.144 1.00 93.31 221 ALA A CA 1
ATOM 1810 C C . ALA A 1 221 ? -1.538 -6.721 -3.603 1.00 93.31 221 ALA A C 1
ATOM 1812 O O . ALA A 1 221 ? -2.306 -6.251 -4.437 1.00 93.31 221 ALA A O 1
ATOM 1813 N N . ARG A 1 222 ? -0.676 -7.691 -3.924 1.00 95.50 222 ARG A N 1
ATOM 1814 C CA . ARG A 1 222 ? -0.604 -8.285 -5.269 1.00 95.50 222 A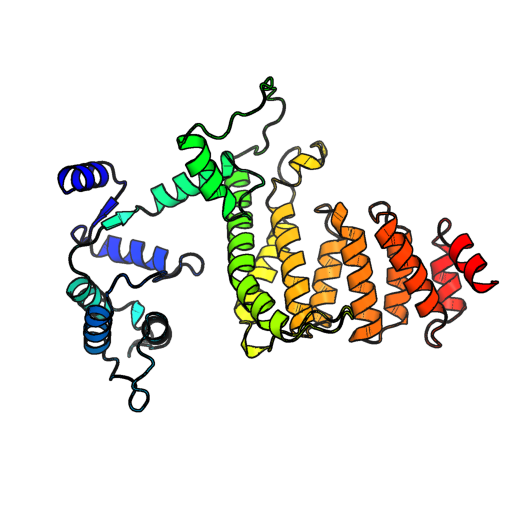RG A CA 1
ATOM 1815 C C . ARG A 1 222 ? -1.897 -8.993 -5.656 1.00 95.50 222 ARG A C 1
ATOM 1817 O O . ARG A 1 222 ? -2.381 -8.802 -6.768 1.00 95.50 222 ARG A O 1
ATOM 1824 N N . GLU A 1 223 ? -2.458 -9.785 -4.748 1.00 94.38 223 GLU A N 1
ATOM 1825 C CA . GLU A 1 223 ? -3.741 -10.461 -4.957 1.00 94.38 223 GLU A CA 1
ATOM 1826 C C . GLU A 1 223 ? -4.863 -9.442 -5.166 1.00 94.38 223 GLU A C 1
ATOM 1828 O O . GLU A 1 223 ? -5.601 -9.544 -6.142 1.00 94.38 223 GLU A O 1
ATOM 1833 N N . GLY A 1 224 ? -4.940 -8.423 -4.307 1.00 92.88 224 GLY A N 1
ATOM 1834 C CA . GLY A 1 224 ? -5.925 -7.348 -4.384 1.00 92.88 224 GLY A CA 1
ATOM 1835 C C . GLY A 1 224 ? -5.813 -6.493 -5.648 1.00 92.88 224 GLY A C 1
ATOM 1836 O O . GLY A 1 224 ? -6.825 -6.140 -6.242 1.00 92.88 224 GLY A O 1
ATOM 1837 N N . MET A 1 225 ? -4.593 -6.204 -6.104 1.00 93.94 225 ME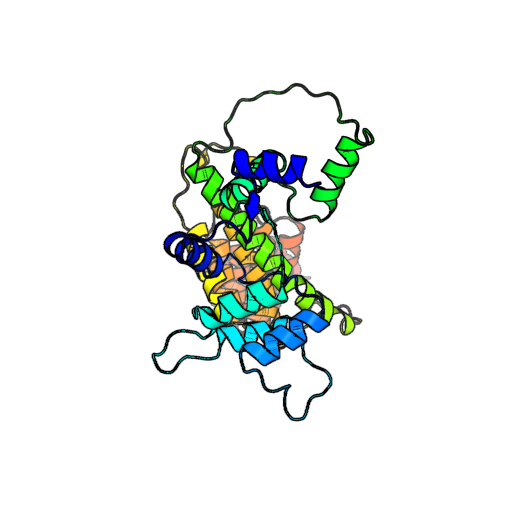T A N 1
ATOM 1838 C CA . MET A 1 225 ? -4.338 -5.479 -7.351 1.00 93.94 225 MET A CA 1
ATOM 1839 C C . MET A 1 225 ? -4.811 -6.264 -8.583 1.00 93.94 225 MET A C 1
ATOM 1841 O O . MET A 1 225 ? -5.317 -5.657 -9.525 1.00 93.94 225 MET A O 1
ATOM 1845 N N . ARG A 1 226 ? -4.678 -7.598 -8.565 1.00 91.44 226 ARG A N 1
ATOM 1846 C CA . ARG A 1 226 ? -5.052 -8.503 -9.666 1.00 91.44 226 ARG A CA 1
ATOM 1847 C C . ARG A 1 226 ? -6.512 -8.965 -9.629 1.00 91.44 226 ARG A C 1
ATOM 1849 O O . ARG A 1 226 ? -6.931 -9.677 -10.540 1.00 91.44 226 ARG A O 1
ATOM 1856 N N . GLN A 1 227 ? -7.280 -8.599 -8.600 1.00 89.19 227 GLN A N 1
ATOM 1857 C CA . GLN A 1 227 ? -8.707 -8.920 -8.553 1.00 89.19 227 GLN A CA 1
ATOM 1858 C C . GLN A 1 227 ? -9.417 -8.351 -9.790 1.00 89.19 227 GLN A C 1
ATOM 1860 O O . GLN A 1 227 ? -9.107 -7.224 -10.193 1.00 89.19 227 GLN A O 1
ATOM 1865 N N . PRO A 1 228 ? -10.375 -9.088 -10.381 1.00 85.50 228 PRO A N 1
ATOM 1866 C CA . PRO A 1 228 ? -11.130 -8.592 -11.517 1.00 85.50 228 PRO A CA 1
ATOM 1867 C C . PRO A 1 228 ? -11.858 -7.315 -11.118 1.00 85.50 228 PRO A C 1
ATOM 1869 O O . PRO A 1 228 ? -12.465 -7.223 -10.045 1.00 85.50 228 PRO A O 1
ATOM 1872 N N . ILE A 1 229 ? -11.785 -6.329 -12.002 1.00 76.44 229 ILE A N 1
ATOM 1873 C CA . ILE A 1 229 ? -12.460 -5.060 -11.802 1.00 76.44 229 ILE A CA 1
ATOM 1874 C C . ILE A 1 229 ? -13.966 -5.335 -11.813 1.00 76.44 229 ILE A C 1
ATOM 1876 O O . ILE A 1 229 ? -14.492 -5.917 -12.760 1.00 76.44 229 ILE A O 1
ATOM 1880 N N . ARG A 1 230 ? -14.659 -4.965 -10.735 1.00 72.19 230 ARG A N 1
ATOM 1881 C CA . ARG A 1 230 ? -16.108 -5.160 -10.616 1.00 72.19 230 ARG A CA 1
ATOM 1882 C C . ARG A 1 230 ? -16.853 -3.951 -11.191 1.00 72.19 230 ARG A C 1
ATOM 1884 O O . ARG A 1 230 ? -16.388 -2.822 -11.076 1.00 72.19 230 ARG A O 1
ATOM 1891 N N . GLY A 1 231 ? -18.028 -4.188 -11.775 1.00 67.81 231 GLY A N 1
ATOM 1892 C CA . GLY A 1 231 ? -18.925 -3.130 -12.257 1.00 67.81 231 GLY A CA 1
ATOM 1893 C C . GLY A 1 231 ? -18.485 -2.448 -13.561 1.00 67.81 231 GLY A C 1
ATOM 1894 O O . GLY A 1 231 ? -17.640 -2.951 -14.292 1.00 67.81 231 GLY A O 1
ATOM 1895 N N . ASN A 1 232 ? -19.071 -1.282 -13.861 1.00 67.00 232 ASN A N 1
ATOM 1896 C CA . ASN A 1 232 ? -18.865 -0.534 -15.116 1.00 67.00 232 ASN A CA 1
ATOM 1897 C C . ASN A 1 232 ? -17.617 0.382 -15.094 1.00 67.00 232 ASN A C 1
ATOM 1899 O O . ASN A 1 232 ? -17.604 1.488 -15.634 1.00 67.00 232 ASN A O 1
ATOM 1903 N N . MET A 1 233 ? -16.576 -0.063 -14.399 1.00 66.44 233 MET A N 1
ATOM 1904 C CA . MET A 1 233 ? -15.372 0.704 -14.075 1.00 66.44 233 MET A CA 1
ATOM 1905 C C . MET A 1 233 ? -14.513 1.083 -15.288 1.00 66.44 233 MET A C 1
ATOM 1907 O O . MET A 1 233 ? -13.800 2.088 -15.259 1.00 66.44 233 MET A O 1
ATOM 1911 N N . GLU A 1 234 ? -14.578 0.300 -16.364 1.00 66.25 234 GLU A N 1
ATOM 1912 C CA . GLU A 1 234 ? -13.882 0.604 -17.619 1.00 66.25 234 GLU A CA 1
ATOM 1913 C C . GLU A 1 234 ? -14.375 1.920 -18.233 1.00 66.25 234 GLU A C 1
ATOM 1915 O O . GLU A 1 234 ? -13.569 2.705 -18.731 1.00 66.25 234 GLU A O 1
ATOM 1920 N N . ASN A 1 235 ? -15.672 2.203 -18.081 1.00 72.75 235 ASN A N 1
ATOM 1921 C CA . ASN A 1 235 ? -16.339 3.408 -18.572 1.00 72.75 235 ASN A CA 1
ATOM 1922 C C . ASN A 1 235 ? -16.292 4.578 -17.577 1.00 72.75 235 ASN A C 1
ATOM 1924 O O . ASN A 1 235 ? -16.833 5.652 -17.845 1.00 72.75 235 ASN A O 1
ATOM 1928 N N . MET A 1 236 ? -15.669 4.384 -16.413 1.00 77.56 236 MET A N 1
ATOM 1929 C CA . MET A 1 236 ? -15.630 5.396 -15.371 1.00 77.56 236 MET A CA 1
ATOM 1930 C C . MET A 1 236 ? -14.465 6.377 -15.597 1.00 77.56 236 MET A C 1
ATOM 1932 O O . MET A 1 236 ? -13.350 5.947 -15.921 1.00 77.56 236 MET A O 1
ATOM 1936 N N . PRO A 1 237 ? -14.678 7.693 -15.400 1.00 81.19 237 PRO A N 1
ATOM 1937 C CA . PRO A 1 237 ? -13.603 8.677 -15.469 1.00 81.19 237 PRO A CA 1
ATOM 1938 C C . PRO A 1 237 ? -12.400 8.316 -14.589 1.00 81.19 237 PRO A C 1
ATOM 1940 O O . PRO A 1 237 ? -12.549 7.762 -13.498 1.00 81.19 237 PRO A O 1
ATOM 1943 N N . SER A 1 238 ? -11.194 8.683 -15.032 1.00 78.06 238 SER A N 1
ATOM 1944 C CA . SER A 1 238 ? -9.932 8.342 -14.355 1.00 78.06 238 SER A CA 1
ATOM 1945 C C . SER A 1 238 ? -9.886 8.764 -12.882 1.00 78.06 238 SER A C 1
ATOM 1947 O O . SER A 1 238 ? -9.343 8.031 -12.059 1.00 78.06 238 SER A O 1
ATOM 1949 N N . PHE A 1 239 ? -10.506 9.894 -12.534 1.00 79.62 239 PHE A N 1
ATOM 1950 C CA . PHE A 1 239 ? -10.554 10.407 -11.163 1.00 79.62 239 PHE A CA 1
ATOM 1951 C C . PHE A 1 239 ? -11.437 9.587 -10.214 1.00 79.62 239 PHE A C 1
ATOM 1953 O O . PHE A 1 239 ? -11.319 9.756 -9.010 1.00 79.62 239 PHE A O 1
ATOM 1960 N N . PHE A 1 240 ? -12.316 8.715 -10.715 1.00 83.00 240 PHE A N 1
ATOM 1961 C CA . PHE A 1 240 ? -13.034 7.771 -9.858 1.00 83.00 240 PHE A CA 1
ATOM 1962 C C . PHE A 1 240 ? -12.279 6.453 -9.690 1.00 83.00 240 PHE A C 1
ATOM 1964 O O . PHE A 1 240 ? -12.451 5.778 -8.678 1.00 83.00 240 PHE A O 1
ATOM 1971 N N . LYS A 1 241 ? -11.397 6.097 -10.638 1.00 83.94 241 LYS A N 1
ATOM 1972 C CA . LYS A 1 241 ? -10.584 4.874 -10.542 1.00 83.94 241 LYS A CA 1
ATOM 1973 C C . LYS A 1 241 ? -9.682 4.881 -9.304 1.00 83.94 241 LYS A C 1
ATOM 1975 O O . LYS A 1 241 ? -9.281 3.809 -8.859 1.00 83.94 241 LYS A O 1
ATOM 1980 N N . SER A 1 242 ? -9.373 6.053 -8.742 1.00 87.19 242 SER A N 1
ATOM 1981 C CA . SER A 1 242 ? -8.654 6.191 -7.469 1.00 87.19 242 SER A CA 1
ATOM 1982 C C . SER A 1 242 ? -9.418 5.636 -6.267 1.00 87.19 242 SER A C 1
ATOM 1984 O O . SER A 1 242 ? -8.792 5.153 -5.325 1.00 87.19 242 SER A O 1
ATOM 1986 N N . PHE A 1 243 ? -10.752 5.616 -6.313 1.00 88.69 243 PHE A N 1
ATOM 1987 C CA . PHE A 1 243 ? -11.610 5.170 -5.213 1.00 88.69 243 PHE A CA 1
ATOM 1988 C C . PHE A 1 243 ? -11.915 3.674 -5.276 1.00 88.69 243 PHE A C 1
ATOM 1990 O O . PHE A 1 243 ? -13.045 3.244 -5.067 1.00 88.69 243 PHE A O 1
ATOM 1997 N N . THR A 1 244 ? -10.910 2.867 -5.617 1.00 90.38 244 THR A N 1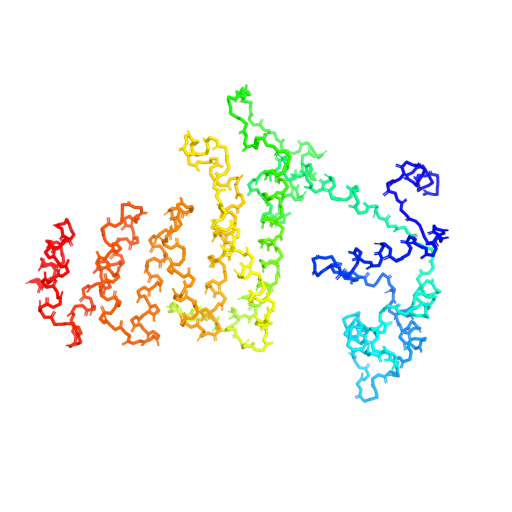
ATOM 1998 C CA . THR A 1 244 ? -11.084 1.431 -5.864 1.00 90.38 244 THR A CA 1
ATOM 1999 C C . THR A 1 244 ? -10.024 0.631 -5.133 1.00 90.38 244 THR A C 1
ATOM 2001 O O . THR A 1 244 ? -8.892 1.088 -4.957 1.00 90.38 244 THR A O 1
ATOM 2004 N N . ALA A 1 245 ? -10.381 -0.573 -4.680 1.00 92.44 245 ALA A N 1
ATOM 2005 C CA . ALA A 1 245 ? -9.465 -1.408 -3.907 1.00 92.44 245 ALA A CA 1
ATOM 2006 C C . ALA A 1 245 ? -8.172 -1.694 -4.689 1.00 92.44 245 ALA A C 1
ATOM 2008 O O . ALA A 1 245 ? -7.081 -1.537 -4.145 1.00 92.44 245 ALA A O 1
ATOM 2009 N N . ASN A 1 246 ? -8.276 -2.025 -5.982 1.00 93.62 246 ASN A N 1
ATOM 2010 C CA . ASN A 1 246 ? -7.122 -2.279 -6.846 1.00 93.62 246 ASN A CA 1
ATOM 2011 C C . ASN A 1 246 ? -6.173 -1.076 -6.931 1.00 93.62 246 ASN A C 1
ATOM 2013 O O . ASN A 1 246 ? -4.954 -1.249 -6.881 1.00 93.62 246 ASN A O 1
ATOM 2017 N N . HIS A 1 247 ? -6.713 0.144 -7.034 1.00 93.00 247 HIS A N 1
ATOM 2018 C CA . HIS A 1 247 ? -5.899 1.354 -7.057 1.00 93.00 247 HIS A CA 1
ATOM 2019 C C . HIS A 1 247 ? -5.141 1.537 -5.744 1.00 93.00 247 HIS A C 1
ATOM 2021 O O . HIS A 1 247 ? -3.937 1.781 -5.753 1.00 93.00 247 HIS A O 1
ATOM 2027 N N . ILE A 1 248 ? -5.811 1.352 -4.607 1.00 92.81 248 ILE A N 1
ATOM 2028 C CA . ILE A 1 248 ? -5.154 1.456 -3.303 1.00 92.81 248 ILE A CA 1
ATOM 2029 C C . ILE A 1 248 ? -4.091 0.366 -3.132 1.00 92.81 248 ILE A C 1
ATOM 2031 O O . ILE A 1 248 ? -2.972 0.669 -2.729 1.00 92.81 248 ILE A O 1
ATOM 2035 N N . TYR A 1 249 ? -4.370 -0.879 -3.519 1.00 95.50 249 TYR A N 1
ATOM 2036 C CA . TYR A 1 249 ? -3.370 -1.949 -3.489 1.00 95.50 249 TYR A CA 1
ATOM 2037 C C . TYR A 1 249 ? -2.178 -1.684 -4.417 1.00 95.50 249 TYR A C 1
ATOM 2039 O O . TYR A 1 249 ? -1.044 -2.006 -4.066 1.00 95.50 249 TYR A O 1
ATOM 2047 N N . THR A 1 250 ? -2.397 -1.024 -5.555 1.00 95.88 250 THR A N 1
ATOM 2048 C CA . THR A 1 250 ? -1.313 -0.553 -6.432 1.00 95.88 250 THR A CA 1
ATOM 2049 C C . THR A 1 250 ? -0.419 0.456 -5.698 1.00 95.88 250 THR A C 1
ATOM 2051 O O . THR A 1 250 ? 0.808 0.355 -5.753 1.00 95.88 250 THR A O 1
ATOM 2054 N N . ARG A 1 251 ? -1.008 1.384 -4.928 1.00 93.75 251 ARG A N 1
ATOM 2055 C CA . ARG A 1 251 ? -0.254 2.315 -4.065 1.00 93.75 251 ARG A CA 1
ATOM 2056 C C . ARG A 1 251 ? 0.496 1.589 -2.944 1.00 93.75 251 ARG A C 1
ATOM 2058 O O . ARG A 1 251 ? 1.660 1.895 -2.708 1.00 93.75 251 ARG A O 1
ATOM 2065 N N . VAL A 1 252 ? -0.109 0.574 -2.322 1.00 92.38 252 VAL A N 1
ATOM 2066 C CA . VAL A 1 252 ? 0.561 -0.282 -1.325 1.00 92.38 252 VAL A CA 1
ATOM 2067 C C . VAL A 1 252 ? 1.802 -0.949 -1.926 1.00 92.38 252 VAL A C 1
ATOM 2069 O O . VAL A 1 252 ? 2.886 -0.845 -1.359 1.00 92.38 252 VAL A O 1
ATOM 2072 N N . CYS A 1 253 ? 1.682 -1.576 -3.099 1.00 96.44 253 CYS A N 1
ATOM 2073 C CA . CYS A 1 253 ? 2.817 -2.170 -3.809 1.00 96.44 253 CYS A CA 1
ATOM 2074 C C . CYS A 1 253 ? 3.907 -1.130 -4.122 1.00 96.44 253 CYS A C 1
ATOM 2076 O O . CYS A 1 253 ? 5.090 -1.409 -3.926 1.00 96.44 253 CYS A O 1
ATOM 2078 N N . HIS A 1 254 ? 3.526 0.078 -4.551 1.00 94.31 254 HIS A N 1
ATOM 2079 C CA . HIS A 1 254 ? 4.466 1.182 -4.767 1.00 94.31 254 HIS A CA 1
ATOM 2080 C C . HIS A 1 254 ? 5.244 1.552 -3.494 1.00 94.31 254 HIS A C 1
ATOM 2082 O O . HIS A 1 254 ? 6.464 1.718 -3.544 1.00 94.31 254 HIS A O 1
ATOM 2088 N N . GLU A 1 255 ? 4.570 1.650 -2.348 1.00 90.12 255 GLU A N 1
ATOM 2089 C CA . GLU A 1 255 ? 5.229 1.937 -1.072 1.00 90.12 255 GLU A CA 1
ATOM 2090 C C . GLU A 1 255 ? 6.162 0.799 -0.638 1.00 90.12 255 GLU A C 1
ATOM 2092 O O . GLU A 1 255 ? 7.273 1.052 -0.172 1.00 90.12 255 GLU A O 1
ATOM 2097 N N . ILE A 1 256 ? 5.780 -0.458 -0.882 1.00 92.88 256 ILE A N 1
ATOM 2098 C CA . ILE A 1 256 ? 6.634 -1.618 -0.595 1.00 92.88 256 ILE A CA 1
ATOM 2099 C C . ILE A 1 256 ? 7.906 -1.609 -1.452 1.00 92.88 256 ILE A C 1
ATOM 2101 O O . ILE A 1 256 ? 8.972 -1.916 -0.923 1.00 92.88 256 ILE A O 1
ATOM 2105 N N . VAL A 1 257 ? 7.850 -1.195 -2.726 1.00 94.06 257 VAL A N 1
ATOM 2106 C CA . VAL A 1 257 ? 9.060 -1.028 -3.561 1.00 94.06 257 VAL A CA 1
ATOM 2107 C C . VAL A 1 257 ? 10.070 -0.106 -2.877 1.00 94.06 257 VAL A C 1
ATOM 2109 O O . VAL A 1 257 ? 11.242 -0.461 -2.759 1.00 94.06 257 VAL A O 1
ATOM 2112 N N . LYS A 1 258 ? 9.618 1.042 -2.355 1.00 90.06 258 LYS A N 1
ATOM 2113 C CA . LYS A 1 258 ? 10.491 2.002 -1.656 1.00 90.06 258 LYS A CA 1
ATOM 2114 C C . LYS A 1 258 ? 11.140 1.382 -0.416 1.00 90.06 258 LYS A C 1
ATOM 2116 O O . LYS A 1 258 ? 12.293 1.685 -0.116 1.00 90.06 258 LYS A O 1
ATOM 2121 N N . VAL A 1 259 ? 10.414 0.528 0.307 1.00 88.88 259 VAL A N 1
ATOM 2122 C CA . VAL A 1 259 ? 10.941 -0.192 1.478 1.00 88.88 259 VAL A CA 1
ATOM 2123 C C . VAL A 1 259 ? 11.992 -1.218 1.056 1.00 88.88 259 VAL A C 1
ATOM 2125 O O . VAL A 1 259 ? 13.095 -1.207 1.598 1.00 88.88 259 VAL A O 1
ATOM 2128 N N . LEU A 1 260 ? 11.685 -2.057 0.063 1.00 92.31 260 LEU A N 1
ATOM 2129 C CA . LEU A 1 260 ? 12.589 -3.099 -0.437 1.00 92.31 260 LEU A CA 1
ATOM 2130 C C . LEU A 1 260 ? 13.919 -2.510 -0.918 1.00 92.31 260 LEU A C 1
ATOM 2132 O O . LEU A 1 260 ? 14.988 -3.009 -0.573 1.00 92.31 260 LEU A O 1
ATOM 2136 N N . GLU A 1 261 ? 13.876 -1.394 -1.641 1.00 90.31 261 GLU A N 1
ATOM 2137 C CA . GLU A 1 261 ? 15.082 -0.710 -2.115 1.00 90.31 261 GLU A CA 1
ATOM 2138 C C . GLU A 1 261 ? 15.945 -0.167 -0.977 1.00 90.31 261 GLU A C 1
ATOM 2140 O O . GLU A 1 261 ? 17.170 -0.259 -1.037 1.00 90.31 261 GLU A O 1
ATOM 2145 N N . ARG A 1 262 ? 15.327 0.351 0.091 1.00 86.94 262 ARG A N 1
ATOM 2146 C CA . ARG A 1 262 ? 16.054 0.804 1.287 1.00 86.94 262 ARG A CA 1
ATOM 2147 C C . ARG A 1 262 ? 16.644 -0.349 2.095 1.00 86.94 262 ARG A C 1
ATOM 2149 O O . ARG A 1 262 ? 17.632 -0.139 2.795 1.00 86.94 262 ARG A O 1
ATOM 2156 N N . MET A 1 263 ? 16.079 -1.549 1.972 1.00 88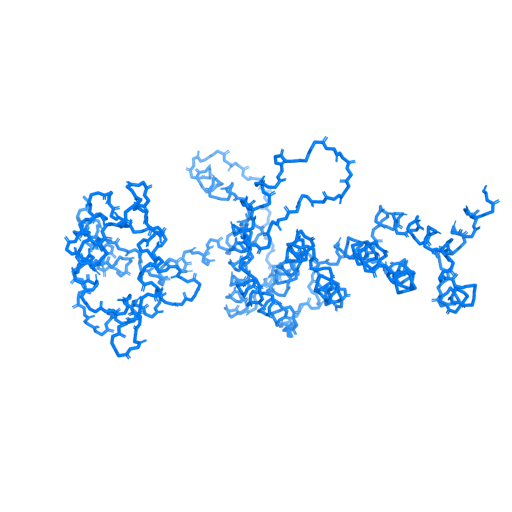.88 263 MET A N 1
ATOM 2157 C CA . MET A 1 263 ? 16.631 -2.794 2.518 1.00 88.88 263 MET A CA 1
ATOM 2158 C C . MET A 1 263 ? 17.708 -3.421 1.610 1.00 88.88 263 MET A C 1
ATOM 2160 O O . MET A 1 263 ? 18.298 -4.440 1.974 1.00 88.88 263 MET A O 1
ATOM 2164 N N . ASN A 1 264 ? 18.008 -2.811 0.454 1.00 90.56 264 ASN A N 1
ATOM 2165 C CA . ASN A 1 264 ? 18.853 -3.356 -0.617 1.00 90.56 264 ASN A CA 1
ATOM 2166 C C . ASN A 1 264 ? 18.329 -4.680 -1.214 1.00 90.56 264 ASN A C 1
ATOM 2168 O O . ASN A 1 264 ? 19.110 -5.489 -1.706 1.00 90.56 264 ASN A O 1
ATOM 2172 N N . GLU A 1 265 ? 17.019 -4.928 -1.163 1.00 93.75 265 GLU A N 1
ATOM 2173 C CA . GLU A 1 265 ? 16.373 -6.086 -1.796 1.00 93.75 265 GLU A CA 1
ATOM 2174 C C . GLU A 1 265 ? 15.900 -5.730 -3.213 1.00 93.75 265 GLU A C 1
ATOM 2176 O O . GLU A 1 265 ? 14.704 -5.675 -3.517 1.00 93.75 265 GLU A O 1
ATOM 2181 N N . TYR A 1 266 ? 16.859 -5.434 -4.090 1.00 95.19 266 TYR A N 1
ATOM 2182 C CA . TYR A 1 266 ? 16.589 -4.889 -5.421 1.00 95.19 266 TYR A CA 1
ATOM 2183 C C . TYR A 1 266 ? 15.945 -5.901 -6.372 1.00 95.19 266 TYR A C 1
ATOM 2185 O O . TYR A 1 266 ? 15.125 -5.517 -7.205 1.00 95.19 266 TYR A O 1
ATOM 2193 N N . GLU A 1 267 ? 16.252 -7.190 -6.232 1.00 96.81 267 GLU A N 1
ATOM 2194 C CA . GLU A 1 267 ? 15.624 -8.266 -6.998 1.00 96.81 267 GLU A CA 1
ATOM 2195 C C . GLU A 1 267 ? 14.126 -8.345 -6.690 1.00 96.81 267 GLU A C 1
ATOM 2197 O O . GLU A 1 267 ? 13.302 -8.376 -7.605 1.00 96.81 267 GLU A O 1
ATOM 2202 N N . ALA A 1 268 ? 13.758 -8.302 -5.405 1.00 96.69 268 ALA A N 1
ATOM 2203 C CA . ALA A 1 268 ? 12.363 -8.285 -4.980 1.00 96.69 268 ALA A CA 1
ATOM 2204 C C . ALA A 1 268 ? 11.656 -7.007 -5.457 1.00 96.69 268 ALA A C 1
ATOM 2206 O O . ALA A 1 268 ? 10.552 -7.085 -5.999 1.00 96.69 268 ALA A O 1
ATOM 2207 N N . ALA A 1 269 ? 12.309 -5.846 -5.330 1.00 96.94 269 ALA A N 1
ATOM 2208 C CA . ALA A 1 269 ? 11.775 -4.573 -5.813 1.00 96.94 269 ALA A CA 1
ATOM 2209 C C . ALA A 1 269 ? 11.493 -4.600 -7.325 1.00 96.94 269 ALA A C 1
ATOM 2211 O O . ALA A 1 269 ? 10.436 -4.152 -7.764 1.00 96.94 269 ALA A O 1
ATOM 2212 N N . VAL A 1 270 ? 12.396 -5.179 -8.123 1.00 98.06 270 VAL A N 1
ATOM 2213 C CA . VAL A 1 270 ? 12.230 -5.349 -9.576 1.00 98.06 270 VAL A CA 1
ATOM 2214 C C . VAL A 1 270 ? 11.022 -6.225 -9.909 1.00 98.06 270 VAL A C 1
ATOM 2216 O O . VAL A 1 270 ? 10.267 -5.877 -10.814 1.00 98.06 270 VAL A O 1
ATOM 2219 N N . GLN A 1 271 ? 10.788 -7.314 -9.169 1.00 98.00 271 GLN A N 1
ATOM 2220 C CA . GLN A 1 271 ? 9.598 -8.150 -9.377 1.00 98.00 271 GLN A CA 1
ATOM 2221 C C . GLN A 1 271 ? 8.302 -7.375 -9.114 1.00 98.00 271 GLN A C 1
ATOM 2223 O O . GLN A 1 271 ? 7.368 -7.454 -9.905 1.00 98.00 271 GLN A O 1
ATOM 2228 N N . VAL A 1 272 ? 8.249 -6.587 -8.036 1.00 98.06 272 VAL A N 1
ATOM 2229 C CA . VAL A 1 272 ? 7.069 -5.757 -7.737 1.00 98.06 272 VAL A CA 1
ATOM 2230 C C . VAL A 1 272 ? 6.889 -4.651 -8.782 1.00 98.06 272 VAL A C 1
ATOM 2232 O O . VAL A 1 272 ? 5.766 -4.364 -9.181 1.00 98.06 272 VAL A O 1
ATOM 2235 N N . LEU A 1 273 ? 7.977 -4.054 -9.279 1.00 98.12 273 LEU A N 1
ATOM 2236 C CA . LEU A 1 273 ? 7.922 -3.055 -10.352 1.00 98.12 273 LEU A CA 1
ATOM 2237 C C . LEU A 1 273 ? 7.383 -3.629 -11.667 1.00 98.12 273 LEU A C 1
ATOM 2239 O O . LEU A 1 273 ? 6.661 -2.924 -12.368 1.00 98.12 273 LEU A O 1
ATOM 2243 N N . TYR A 1 274 ? 7.683 -4.889 -11.996 1.00 97.81 274 TYR A N 1
ATOM 2244 C CA . TYR A 1 274 ? 7.046 -5.555 -13.135 1.00 97.81 274 TYR A CA 1
ATOM 2245 C C . TYR A 1 274 ? 5.536 -5.698 -12.932 1.00 97.81 274 TYR A C 1
ATOM 2247 O O . TYR A 1 274 ? 4.781 -5.300 -13.814 1.00 97.81 274 TYR A O 1
ATOM 2255 N N . ASP A 1 275 ? 5.099 -6.156 -11.755 1.00 96.81 275 ASP A N 1
ATOM 2256 C CA . ASP A 1 275 ? 3.667 -6.262 -11.445 1.00 96.81 275 ASP A CA 1
ATOM 2257 C C . ASP A 1 275 ? 2.947 -4.905 -11.541 1.00 96.81 275 ASP A C 1
ATOM 2259 O O . ASP A 1 275 ? 1.826 -4.824 -12.039 1.00 96.81 275 ASP A O 1
ATOM 2263 N N . LEU A 1 276 ? 3.594 -3.831 -11.074 1.00 97.38 276 LEU A N 1
ATOM 2264 C CA . LEU A 1 276 ? 3.070 -2.467 -11.165 1.00 97.38 276 LEU A CA 1
ATOM 2265 C C . LEU A 1 276 ? 2.966 -1.988 -12.619 1.00 97.38 276 LEU A C 1
ATOM 2267 O O . LEU A 1 276 ? 2.007 -1.323 -12.984 1.00 97.38 276 LEU A O 1
ATOM 2271 N N . LEU A 1 277 ? 3.921 -2.324 -13.483 1.00 96.69 277 LEU A N 1
ATOM 2272 C CA . LEU A 1 277 ? 3.888 -1.901 -14.887 1.00 96.69 277 LEU A CA 1
ATOM 2273 C C . LEU A 1 277 ? 2.843 -2.643 -15.730 1.00 96.69 277 LEU A C 1
ATOM 2275 O O . LEU A 1 277 ? 2.476 -2.144 -16.799 1.00 96.69 277 LEU A O 1
ATOM 2279 N N . ASP A 1 278 ? 2.340 -3.776 -15.249 1.00 94.00 278 ASP A N 1
ATOM 2280 C CA . ASP A 1 278 ? 1.271 -4.540 -15.896 1.00 94.00 278 ASP A CA 1
ATOM 2281 C C . ASP A 1 278 ? -0.135 -4.135 -15.396 1.00 94.00 278 ASP A C 1
ATOM 2283 O O . ASP A 1 278 ? -1.140 -4.567 -15.961 1.00 94.00 278 ASP A O 1
ATOM 2287 N N . THR A 1 279 ? -0.237 -3.270 -14.377 1.00 91.38 279 THR A N 1
ATOM 2288 C CA . THR A 1 279 ? -1.526 -2.810 -13.831 1.00 91.38 279 THR A CA 1
ATOM 2289 C C . THR A 1 279 ? -2.138 -1.650 -14.642 1.00 91.38 279 THR A C 1
ATOM 2291 O O . THR A 1 279 ? -1.406 -0.764 -15.101 1.00 91.38 279 THR A O 1
ATOM 2294 N N . PRO A 1 280 ? -3.479 -1.583 -14.802 1.00 89.31 280 PRO A N 1
ATOM 2295 C CA . PRO A 1 280 ? -4.158 -0.433 -15.412 1.00 89.31 280 PRO A CA 1
ATOM 2296 C C . PRO A 1 280 ? -4.384 0.728 -14.425 1.00 89.31 280 PRO A C 1
ATOM 2298 O O . PRO A 1 280 ? -4.986 1.743 -14.780 1.00 89.31 280 PRO A O 1
ATOM 2301 N N . PHE A 1 281 ? -3.953 0.584 -13.169 1.00 90.31 281 PHE A N 1
ATOM 2302 C CA . PHE A 1 281 ? -4.153 1.569 -12.107 1.00 90.31 281 PHE A CA 1
ATOM 2303 C C . PHE A 1 281 ? -2.926 2.465 -11.904 1.00 90.31 281 PHE A C 1
ATOM 2305 O O . PHE A 1 281 ? -1.810 2.121 -12.280 1.00 90.31 281 PHE A O 1
ATOM 2312 N N . CYS A 1 282 ? -3.145 3.633 -11.289 1.00 90.12 282 CYS A N 1
ATOM 2313 C CA . CYS A 1 282 ? -2.113 4.634 -10.992 1.00 90.12 282 CYS A CA 1
ATOM 2314 C C . CYS A 1 282 ? -1.202 4.963 -12.194 1.00 90.12 282 CYS A C 1
ATOM 2316 O O . CYS A 1 282 ? 0.006 5.114 -12.028 1.00 90.12 282 CYS A O 1
ATOM 2318 N N . THR A 1 283 ? -1.767 5.088 -13.401 1.00 90.94 283 THR A N 1
ATOM 2319 C CA . THR A 1 283 ? -0.978 5.248 -14.637 1.00 90.94 283 THR A CA 1
ATOM 2320 C C . THR A 1 283 ? -0.061 6.474 -14.619 1.00 90.94 283 THR A C 1
ATOM 2322 O O . THR A 1 283 ? 1.049 6.423 -15.139 1.00 90.94 283 THR A O 1
ATOM 2325 N N . TYR A 1 284 ? -0.455 7.523 -13.893 1.00 88.31 284 TYR A N 1
ATOM 2326 C CA . TYR A 1 284 ? 0.351 8.719 -13.636 1.00 88.31 284 TYR A CA 1
ATOM 2327 C C . TYR A 1 284 ? 1.694 8.453 -12.924 1.00 88.31 284 TYR A C 1
ATOM 2329 O O . TYR A 1 284 ? 2.550 9.330 -12.913 1.00 88.31 284 TYR A O 1
ATOM 2337 N N . MET A 1 285 ? 1.895 7.272 -12.326 1.00 90.56 285 MET A N 1
ATOM 2338 C CA . MET A 1 285 ? 3.154 6.854 -11.693 1.00 90.56 285 MET A CA 1
ATOM 2339 C C . MET A 1 285 ? 4.042 5.998 -12.611 1.00 90.56 285 MET A C 1
ATOM 2341 O O . MET A 1 285 ? 5.134 5.595 -12.200 1.00 90.56 285 MET A O 1
ATOM 2345 N N . ARG A 1 286 ? 3.608 5.679 -13.840 1.00 94.25 286 ARG A N 1
ATOM 2346 C CA . ARG A 1 286 ? 4.318 4.728 -14.713 1.00 94.25 286 ARG A CA 1
ATOM 2347 C C . ARG A 1 286 ? 5.723 5.185 -15.069 1.00 94.25 286 ARG A C 1
ATOM 2349 O O . ARG A 1 286 ? 6.633 4.358 -15.055 1.00 94.25 286 ARG A O 1
ATOM 2356 N N . GLY A 1 287 ? 5.944 6.473 -15.334 1.00 91.62 287 GLY A N 1
ATOM 2357 C CA . GLY A 1 287 ? 7.294 6.964 -15.615 1.00 91.62 287 GLY A CA 1
ATOM 2358 C C . GLY A 1 287 ? 8.225 6.851 -14.409 1.00 91.62 287 GLY A C 1
ATOM 2359 O O . GLY A 1 287 ? 9.373 6.431 -14.576 1.00 91.62 287 GLY A O 1
ATOM 2360 N N . ARG A 1 288 ? 7.731 7.079 -13.187 1.00 92.94 288 ARG A N 1
ATOM 2361 C CA . ARG A 1 288 ? 8.477 6.803 -11.949 1.00 92.94 288 ARG A CA 1
ATOM 2362 C C . ARG A 1 288 ? 8.838 5.327 -11.823 1.00 92.94 288 ARG A C 1
ATOM 2364 O O . ARG A 1 288 ? 9.988 5.007 -11.522 1.00 92.94 288 ARG A O 1
ATOM 2371 N N . TRP A 1 289 ? 7.887 4.423 -12.056 1.00 96.75 289 TRP A N 1
ATOM 2372 C CA . TRP A 1 289 ? 8.138 2.980 -11.979 1.00 96.75 289 TRP A CA 1
ATOM 2373 C C . TRP A 1 289 ? 9.141 2.518 -13.035 1.00 96.75 289 TRP A C 1
ATOM 2375 O O . TRP A 1 289 ? 10.062 1.772 -12.710 1.00 96.75 289 TRP A O 1
ATOM 2385 N N . TRP A 1 290 ? 9.032 3.011 -14.271 1.00 96.94 290 TRP A N 1
ATOM 2386 C CA . TRP A 1 290 ? 10.008 2.737 -15.322 1.00 96.94 290 TRP A CA 1
ATOM 2387 C C . TRP A 1 290 ? 11.404 3.234 -14.956 1.00 96.94 290 TRP A C 1
ATOM 2389 O O . TRP A 1 290 ? 12.361 2.461 -15.032 1.00 96.94 290 TRP A O 1
ATOM 2399 N N . ASN A 1 291 ? 11.535 4.497 -14.537 1.00 93.31 291 ASN A N 1
ATOM 2400 C CA . ASN A 1 291 ? 12.823 5.063 -14.130 1.00 93.31 291 ASN A CA 1
ATOM 2401 C C . ASN A 1 291 ? 13.450 4.238 -13.013 1.00 93.31 291 ASN A C 1
ATOM 2403 O O . ASN A 1 291 ? 14.638 3.910 -13.072 1.00 93.31 291 ASN A O 1
ATOM 2407 N N . ARG A 1 292 ? 12.639 3.825 -12.036 1.00 94.69 292 ARG A N 1
ATOM 2408 C CA . ARG A 1 292 ? 13.124 3.029 -10.919 1.00 94.69 292 ARG A CA 1
ATOM 2409 C C . ARG A 1 292 ? 13.503 1.602 -11.306 1.00 94.69 292 ARG A C 1
ATOM 2411 O O . ARG A 1 292 ? 14.550 1.126 -10.881 1.00 94.69 292 ARG A O 1
ATOM 2418 N N . LEU A 1 293 ? 12.734 0.957 -12.181 1.00 97.19 293 LEU A N 1
ATOM 2419 C CA . LEU A 1 293 ? 13.058 -0.364 -12.723 1.00 97.19 293 LEU A CA 1
ATOM 2420 C C . LEU A 1 293 ? 14.397 -0.344 -13.465 1.00 97.19 293 LEU A C 1
ATOM 2422 O O . LEU A 1 293 ? 15.264 -1.181 -13.211 1.00 97.19 293 LEU A O 1
ATOM 2426 N N . VAL A 1 294 ? 14.584 0.625 -14.363 1.00 95.50 294 VAL A N 1
ATOM 2427 C CA . VAL A 1 294 ? 15.832 0.754 -15.122 1.00 95.50 294 VAL A CA 1
ATOM 2428 C C . VAL A 1 294 ? 16.986 1.095 -14.186 1.00 95.50 294 VAL A C 1
ATOM 2430 O O . VAL A 1 294 ? 18.070 0.541 -14.356 1.00 95.50 294 VAL A O 1
ATOM 2433 N N . LEU A 1 295 ? 16.782 1.948 -13.176 1.00 93.12 295 LEU A N 1
ATOM 2434 C CA . LEU A 1 295 ? 17.785 2.231 -12.147 1.00 93.12 295 LEU A CA 1
ATOM 2435 C C . LEU A 1 295 ? 18.202 0.961 -11.400 1.00 93.12 295 LEU A C 1
ATOM 2437 O O . LEU A 1 295 ? 19.393 0.670 -11.347 1.00 93.12 295 LEU A O 1
ATOM 2441 N N . ASN A 1 296 ? 17.251 0.181 -10.890 1.00 93.94 296 ASN A N 1
ATOM 2442 C CA . ASN A 1 296 ? 17.547 -1.039 -10.142 1.00 93.94 296 ASN A CA 1
ATOM 2443 C C . ASN A 1 296 ? 18.294 -2.070 -10.994 1.00 93.94 296 ASN A C 1
ATOM 2445 O O . ASN A 1 296 ? 19.314 -2.596 -10.554 1.00 93.94 296 ASN A O 1
ATOM 2449 N N . LEU A 1 297 ? 17.854 -2.296 -12.235 1.00 96.31 297 LEU A N 1
ATOM 2450 C CA . LEU A 1 297 ? 18.528 -3.211 -13.161 1.00 96.31 297 LEU A CA 1
ATOM 2451 C C . LEU A 1 297 ? 19.952 -2.747 -13.491 1.00 96.31 297 LEU A C 1
ATOM 2453 O O . LEU A 1 297 ? 20.894 -3.526 -13.404 1.00 96.31 297 LEU A O 1
ATOM 2457 N N . SER A 1 298 ? 20.110 -1.473 -13.856 1.00 93.12 298 SER A N 1
ATOM 2458 C CA . SER A 1 298 ? 21.389 -0.927 -14.325 1.00 93.12 298 SER A CA 1
ATOM 2459 C C . SER A 1 298 ? 22.419 -0.755 -13.212 1.00 93.12 298 SER A C 1
ATOM 2461 O O . SER A 1 298 ? 23.565 -1.161 -13.372 1.00 93.12 298 SER A O 1
ATOM 2463 N N . HIS A 1 299 ? 22.027 -0.139 -12.099 1.00 90.06 299 HIS A N 1
ATOM 2464 C CA . HIS A 1 299 ? 22.945 0.291 -11.049 1.00 90.06 299 HIS A CA 1
ATOM 2465 C C . HIS A 1 299 ? 23.148 -0.784 -9.982 1.00 90.06 299 HIS A C 1
ATOM 2467 O O . HIS A 1 299 ? 24.282 -1.110 -9.637 1.00 90.06 299 HIS A O 1
ATOM 2473 N N . HIS A 1 300 ? 22.053 -1.352 -9.475 1.00 91.25 300 HIS A N 1
ATOM 2474 C CA . HIS A 1 300 ? 22.103 -2.269 -8.340 1.00 91.25 300 HIS A CA 1
ATOM 2475 C C . HIS A 1 300 ? 22.336 -3.719 -8.774 1.00 91.25 300 HIS A C 1
ATOM 2477 O O . HIS A 1 300 ? 23.174 -4.397 -8.188 1.00 91.25 300 HIS A O 1
ATOM 2483 N N . LEU A 1 301 ? 21.668 -4.169 -9.840 1.00 94.38 301 LEU A N 1
ATOM 2484 C CA . LEU A 1 301 ? 21.793 -5.540 -10.355 1.00 94.38 301 LEU A CA 1
ATOM 2485 C C . LEU A 1 301 ? 22.839 -5.691 -11.470 1.00 94.38 301 LEU A C 1
ATOM 2487 O O . LEU A 1 301 ? 23.160 -6.810 -11.861 1.00 94.38 301 LEU A O 1
ATOM 2491 N N . ARG A 1 302 ? 23.383 -4.576 -11.981 1.00 93.50 302 ARG A N 1
ATOM 2492 C CA . ARG A 1 302 ? 24.386 -4.531 -13.066 1.00 93.50 302 ARG A CA 1
ATOM 2493 C C . ARG A 1 302 ? 23.956 -5.248 -14.358 1.00 93.50 302 ARG A C 1
ATOM 2495 O O . ARG A 1 302 ? 24.794 -5.594 -15.190 1.00 93.50 302 ARG A O 1
ATOM 2502 N N . ASP A 1 303 ? 22.652 -5.413 -14.572 1.00 94.19 303 ASP A N 1
ATOM 2503 C CA . ASP A 1 303 ? 22.070 -5.965 -15.794 1.00 94.19 303 ASP A CA 1
ATOM 2504 C C . ASP A 1 303 ? 21.773 -4.842 -16.800 1.00 94.19 303 ASP A C 1
ATOM 2506 O O . ASP A 1 303 ? 20.637 -4.403 -17.011 1.00 94.19 303 ASP A O 1
ATOM 2510 N N . HIS A 1 304 ? 22.841 -4.347 -17.426 1.00 92.75 304 HIS A N 1
ATOM 2511 C CA . HIS A 1 304 ? 22.775 -3.251 -18.393 1.00 92.75 304 HIS A CA 1
ATOM 2512 C C . HIS A 1 304 ? 21.961 -3.604 -19.646 1.00 92.75 304 HIS A C 1
ATOM 2514 O O . HIS A 1 304 ? 21.292 -2.731 -20.203 1.00 92.75 304 HIS A O 1
ATOM 2520 N N . LYS A 1 305 ? 21.982 -4.874 -20.080 1.00 91.25 305 LYS A N 1
ATOM 2521 C CA . LYS A 1 305 ? 21.251 -5.338 -21.270 1.00 91.25 305 LYS A CA 1
ATOM 2522 C C . LYS A 1 305 ? 19.749 -5.248 -21.037 1.00 91.25 305 LYS A C 1
ATOM 2524 O O . LYS A 1 305 ? 19.041 -4.617 -21.825 1.00 91.25 305 LYS A O 1
ATOM 2529 N N . THR A 1 306 ? 19.264 -5.821 -19.935 1.00 92.94 306 THR A N 1
ATOM 2530 C CA . THR A 1 306 ? 17.841 -5.756 -19.596 1.00 92.94 306 THR A CA 1
ATOM 2531 C C . THR A 1 306 ? 17.426 -4.329 -19.278 1.00 92.94 306 THR A C 1
ATOM 2533 O O . THR A 1 306 ? 16.397 -3.882 -19.783 1.00 92.94 306 THR A O 1
ATOM 2536 N N . ALA A 1 307 ? 18.240 -3.572 -18.533 1.00 93.75 307 ALA A N 1
ATOM 2537 C CA . ALA A 1 307 ? 17.969 -2.163 -18.254 1.00 93.75 307 ALA A CA 1
ATOM 2538 C C . ALA A 1 307 ? 17.759 -1.355 -19.543 1.00 93.75 307 ALA A C 1
ATOM 2540 O O . ALA A 1 307 ? 16.783 -0.613 -19.651 1.00 93.75 307 ALA A O 1
ATOM 2541 N N . TYR A 1 308 ? 18.622 -1.546 -20.545 1.00 91.56 308 TYR A N 1
ATOM 2542 C CA . TYR A 1 308 ? 18.510 -0.854 -21.825 1.00 91.56 308 TYR A CA 1
ATOM 2543 C C . TYR A 1 308 ? 17.223 -1.224 -22.572 1.00 91.56 308 TYR A C 1
ATOM 2545 O O . TYR A 1 308 ? 16.479 -0.345 -23.007 1.00 91.56 308 TYR A O 1
ATOM 2553 N N . MET A 1 309 ? 16.896 -2.519 -22.649 1.00 90.94 309 MET A N 1
ATOM 2554 C CA . MET A 1 309 ? 15.642 -2.976 -23.260 1.00 90.94 309 MET A CA 1
ATOM 2555 C C . MET A 1 309 ? 14.408 -2.387 -22.564 1.00 90.94 309 MET A C 1
ATOM 2557 O O . MET A 1 309 ? 13.454 -1.982 -23.231 1.00 90.94 309 MET A O 1
ATOM 2561 N N . ARG A 1 310 ? 14.415 -2.319 -21.226 1.00 94.44 310 ARG A N 1
ATOM 2562 C CA . ARG A 1 310 ? 13.319 -1.722 -20.450 1.00 94.44 310 ARG A CA 1
ATOM 2563 C C . ARG A 1 310 ? 13.235 -0.210 -20.641 1.00 94.44 310 ARG A C 1
ATOM 2565 O O . ARG A 1 310 ? 12.125 0.288 -20.790 1.00 94.44 310 ARG A O 1
ATOM 2572 N N . ALA A 1 311 ? 14.360 0.495 -20.745 1.00 92.25 311 ALA A N 1
ATOM 2573 C CA . ALA A 1 311 ? 14.377 1.929 -21.036 1.00 92.25 311 ALA A CA 1
ATOM 2574 C C . ALA A 1 311 ? 13.720 2.247 -22.389 1.00 92.25 311 ALA A C 1
ATOM 2576 O O . ALA A 1 311 ? 12.871 3.130 -22.487 1.00 92.25 311 ALA A O 1
ATOM 2577 N N . LEU A 1 312 ? 14.021 1.461 -23.427 1.00 89.06 312 LEU A N 1
ATOM 2578 C CA . LEU A 1 312 ? 13.389 1.631 -24.738 1.00 89.06 312 LEU A CA 1
ATOM 2579 C C . LEU A 1 312 ? 11.903 1.242 -24.752 1.00 89.06 312 LEU A C 1
ATOM 2581 O O . LEU A 1 312 ? 11.151 1.748 -25.584 1.00 89.06 312 LEU A O 1
ATOM 2585 N N . LYS A 1 313 ? 11.462 0.341 -23.862 1.00 91.44 313 LYS A N 1
ATOM 2586 C CA . LYS A 1 313 ? 10.032 0.054 -23.662 1.00 91.44 313 LYS A CA 1
ATOM 2587 C C . LYS A 1 313 ? 9.337 1.222 -22.952 1.00 91.44 313 LYS A C 1
ATOM 2589 O O . LYS A 1 313 ? 8.254 1.603 -23.378 1.00 91.44 313 LYS A O 1
ATOM 2594 N N . ALA A 1 314 ? 9.978 1.825 -21.951 1.00 92.44 314 ALA A N 1
ATOM 2595 C CA . ALA A 1 314 ? 9.459 2.986 -21.229 1.00 92.44 314 ALA A CA 1
ATOM 2596 C C . ALA A 1 314 ? 9.223 4.198 -22.145 1.00 92.44 314 ALA A C 1
ATOM 2598 O O . ALA A 1 314 ? 8.190 4.847 -22.047 1.00 92.44 314 ALA A O 1
ATOM 2599 N N . LEU A 1 315 ? 10.124 4.469 -23.096 1.00 89.88 315 LEU A N 1
ATOM 2600 C CA . LEU A 1 315 ? 9.959 5.575 -24.053 1.00 89.88 315 LEU A CA 1
ATOM 2601 C C . LEU A 1 315 ? 8.760 5.400 -25.008 1.00 89.88 315 LEU A C 1
ATOM 2603 O O . LEU A 1 315 ? 8.299 6.375 -25.601 1.00 89.88 315 LEU A O 1
ATOM 2607 N N . ARG A 1 316 ? 8.224 4.182 -25.152 1.00 88.06 316 ARG A N 1
ATOM 2608 C CA . ARG A 1 316 ? 7.001 3.910 -25.935 1.00 88.06 316 ARG A CA 1
ATOM 2609 C C . ARG A 1 316 ? 5.728 4.053 -25.124 1.00 88.06 316 ARG A C 1
ATOM 2611 O O . ARG A 1 316 ? 4.651 4.087 -25.706 1.00 88.06 316 ARG A O 1
ATOM 2618 N N . ASP A 1 317 ? 5.844 4.046 -23.806 1.00 90.81 317 ASP A N 1
ATOM 2619 C CA . ASP A 1 317 ? 4.694 4.039 -22.926 1.00 90.81 317 ASP A CA 1
ATOM 2620 C C . ASP A 1 317 ? 4.053 5.441 -22.940 1.00 90.81 317 ASP A C 1
ATOM 2622 O O . ASP A 1 317 ? 4.729 6.419 -22.600 1.00 90.81 317 ASP A O 1
ATOM 2626 N N . PRO A 1 318 ? 2.795 5.579 -23.401 1.00 90.75 318 PRO A N 1
ATOM 2627 C CA . PRO A 1 318 ? 2.150 6.882 -23.556 1.00 90.75 318 PRO A CA 1
ATOM 2628 C C . PRO A 1 318 ? 1.884 7.571 -22.213 1.00 90.75 318 PRO A C 1
ATOM 2630 O O . PRO A 1 318 ? 1.793 8.793 -22.165 1.00 90.75 318 PRO A O 1
ATOM 2633 N N . GLU A 1 319 ? 1.825 6.811 -21.119 1.00 91.19 319 GLU A N 1
ATOM 2634 C CA . GLU A 1 319 ? 1.551 7.330 -19.776 1.00 91.19 319 GLU A CA 1
ATOM 2635 C C . GLU A 1 319 ? 2.801 7.941 -19.112 1.00 91.19 319 GLU A C 1
ATOM 2637 O O . GLU A 1 319 ? 2.720 8.527 -18.033 1.00 91.19 319 GLU A O 1
ATOM 2642 N N . VAL A 1 320 ? 3.980 7.816 -19.738 1.00 90.81 320 VAL A N 1
ATOM 2643 C CA . VAL A 1 320 ? 5.230 8.404 -19.234 1.00 90.81 320 VAL A CA 1
ATOM 2644 C C . VAL A 1 320 ? 5.296 9.885 -19.599 1.00 90.81 320 VAL A C 1
ATOM 2646 O O . VAL A 1 320 ? 5.484 10.245 -20.769 1.00 90.81 320 VAL A O 1
ATOM 2649 N N . GLN A 1 321 ? 5.181 10.726 -18.568 1.00 88.31 321 GLN A N 1
ATOM 2650 C CA . GLN A 1 321 ? 5.148 12.185 -18.667 1.00 88.31 321 GLN A CA 1
ATOM 2651 C C . GLN A 1 321 ? 6.490 12.781 -19.113 1.00 88.31 321 GLN A C 1
ATOM 2653 O O . GLN A 1 321 ? 7.546 12.168 -18.966 1.00 88.31 321 GLN A O 1
ATOM 2658 N N . THR A 1 322 ? 6.460 14.018 -19.617 1.00 85.44 322 THR A N 1
ATOM 2659 C CA . THR A 1 322 ? 7.603 14.695 -20.255 1.00 85.44 322 THR A CA 1
ATOM 2660 C C . THR A 1 322 ? 8.875 14.716 -19.403 1.00 85.44 322 THR A C 1
ATOM 2662 O O . THR A 1 322 ? 9.948 14.409 -19.916 1.00 85.44 322 THR A O 1
ATOM 2665 N N . GLY A 1 323 ? 8.778 15.035 -18.106 1.00 86.69 323 GLY A N 1
ATOM 2666 C CA . GLY A 1 323 ? 9.952 15.086 -17.223 1.00 86.69 323 GLY A CA 1
ATOM 2667 C C . GLY A 1 323 ? 10.598 13.713 -17.013 1.00 86.69 323 GLY A C 1
ATOM 2668 O O . GLY A 1 323 ? 11.804 13.550 -17.171 1.00 86.69 323 GLY A O 1
ATOM 2669 N N . GLU A 1 324 ? 9.779 12.700 -16.734 1.00 85.88 324 GLU A N 1
ATOM 2670 C CA . GLU A 1 324 ? 10.232 11.319 -16.529 1.00 85.88 324 GLU A CA 1
ATOM 2671 C C . GLU A 1 324 ? 10.744 10.686 -17.831 1.00 85.88 324 GLU A C 1
ATOM 2673 O O . GLU A 1 324 ? 11.652 9.852 -17.806 1.00 85.88 324 GLU A O 1
ATOM 2678 N N . ARG A 1 325 ? 10.183 11.102 -18.972 1.00 87.38 325 ARG A N 1
ATOM 2679 C CA . ARG A 1 325 ? 10.625 10.719 -20.315 1.00 87.38 325 ARG A CA 1
ATOM 2680 C C . ARG A 1 325 ? 12.012 11.273 -20.620 1.00 87.38 325 ARG A C 1
ATOM 2682 O O . ARG A 1 325 ? 12.852 10.516 -21.093 1.00 87.38 325 ARG A O 1
ATOM 2689 N N . LEU A 1 326 ? 12.273 12.543 -20.307 1.00 85.69 326 LEU A N 1
ATOM 2690 C CA . LEU A 1 326 ? 13.592 13.150 -20.495 1.00 85.69 326 LEU A CA 1
ATOM 2691 C C . LEU A 1 326 ? 14.664 12.424 -19.667 1.00 85.69 326 LEU A C 1
ATOM 2693 O O . LEU A 1 326 ? 15.704 12.049 -20.209 1.00 85.69 326 LEU A O 1
ATOM 2697 N N . GLU A 1 327 ? 14.385 12.144 -18.387 1.00 85.31 327 GLU A N 1
ATOM 2698 C CA . GLU A 1 327 ? 15.294 11.359 -17.535 1.00 85.31 327 GLU A CA 1
ATOM 2699 C C . GLU A 1 327 ? 15.572 9.970 -18.142 1.00 85.31 327 GLU A C 1
ATOM 2701 O O . GLU A 1 327 ? 16.712 9.487 -18.157 1.00 85.31 327 GLU A O 1
ATOM 2706 N N . MET A 1 328 ? 14.533 9.335 -18.692 1.00 90.19 328 MET A N 1
ATOM 2707 C CA . MET A 1 328 ? 14.642 8.032 -19.337 1.00 90.19 328 MET A CA 1
ATOM 2708 C C . MET A 1 328 ? 15.491 8.075 -20.615 1.00 90.19 328 MET A C 1
ATOM 2710 O O . MET A 1 328 ? 16.299 7.170 -20.830 1.00 90.19 328 MET A O 1
ATOM 2714 N N . GLU A 1 329 ? 15.354 9.108 -21.451 1.00 87.00 329 GLU A N 1
ATOM 2715 C CA . GLU A 1 329 ? 16.171 9.290 -22.659 1.00 87.00 329 GLU A CA 1
ATOM 2716 C C . GLU A 1 329 ? 17.657 9.415 -22.315 1.00 87.00 329 GLU A C 1
ATOM 2718 O O . GLU A 1 329 ? 18.499 8.727 -22.898 1.00 87.00 329 GLU A O 1
ATOM 2723 N N . GLU A 1 330 ? 17.992 10.241 -21.323 1.00 85.25 330 GLU A N 1
ATOM 2724 C CA . GLU A 1 330 ? 19.370 10.392 -20.852 1.00 85.25 330 GLU A CA 1
ATOM 2725 C C . GLU A 1 330 ? 19.936 9.081 -20.300 1.00 85.25 330 GLU A C 1
ATOM 2727 O O . GLU A 1 330 ? 21.085 8.714 -20.561 1.00 85.25 330 GLU A O 1
ATOM 2732 N N . ARG A 1 331 ? 19.126 8.339 -19.539 1.00 87.94 331 ARG A N 1
ATOM 2733 C CA . ARG A 1 331 ? 19.515 7.036 -18.999 1.00 87.94 331 ARG A CA 1
ATOM 2734 C C . ARG A 1 331 ? 19.729 6.011 -20.113 1.00 87.94 331 ARG A C 1
ATOM 2736 O O . ARG A 1 331 ? 20.714 5.274 -20.062 1.00 87.94 331 ARG A O 1
ATOM 2743 N N . ALA A 1 332 ? 18.861 5.984 -21.123 1.00 88.38 332 ALA A N 1
ATOM 2744 C CA . ALA A 1 332 ? 19.002 5.120 -22.290 1.00 88.38 332 ALA A CA 1
ATOM 2745 C C . ALA A 1 332 ? 20.284 5.439 -23.078 1.00 88.38 332 ALA A C 1
ATOM 2747 O O . ALA A 1 332 ? 21.007 4.517 -23.452 1.00 88.38 332 ALA A O 1
ATOM 2748 N N . LEU A 1 333 ? 20.615 6.722 -23.261 1.00 85.00 333 LEU A N 1
ATOM 2749 C CA . LEU A 1 333 ? 21.870 7.163 -23.884 1.00 85.00 333 LEU A CA 1
ATOM 2750 C C . LEU A 1 333 ? 23.100 6.661 -23.120 1.00 85.00 333 LEU A C 1
ATOM 2752 O O . LEU A 1 333 ? 23.994 6.054 -23.710 1.00 85.00 333 LEU A O 1
ATOM 2756 N N . ARG A 1 334 ? 23.123 6.845 -21.793 1.00 86.69 334 ARG A N 1
ATOM 2757 C CA . ARG A 1 334 ? 24.217 6.346 -20.939 1.00 86.69 334 ARG A CA 1
ATOM 2758 C C . ARG A 1 334 ? 24.368 4.827 -21.023 1.00 86.69 334 ARG A C 1
ATOM 2760 O O . ARG A 1 334 ? 25.489 4.326 -21.051 1.00 86.69 334 ARG A O 1
ATOM 2767 N N . LEU A 1 335 ? 23.254 4.096 -21.066 1.00 87.94 335 LEU A N 1
ATOM 2768 C CA . LEU A 1 335 ? 23.249 2.637 -21.184 1.00 87.94 335 LEU A CA 1
ATOM 2769 C C . LEU A 1 335 ? 23.712 2.154 -22.560 1.00 87.94 335 LEU A C 1
ATOM 2771 O O . LEU A 1 335 ? 24.401 1.144 -22.630 1.00 87.94 335 LEU A O 1
ATOM 2775 N N . TRP A 1 336 ? 23.394 2.872 -23.638 1.00 84.38 336 TRP A N 1
ATOM 2776 C CA . TRP A 1 336 ? 23.869 2.519 -24.977 1.00 84.38 336 TRP A CA 1
ATOM 2777 C C . TRP A 1 336 ? 25.399 2.586 -25.084 1.00 84.38 336 TRP A C 1
ATOM 2779 O O . TRP A 1 336 ? 26.011 1.778 -25.774 1.00 84.38 336 TRP A O 1
ATOM 2789 N N . ASN A 1 337 ? 26.044 3.492 -24.351 1.00 81.88 337 ASN A N 1
ATOM 2790 C CA . ASN A 1 337 ? 27.505 3.604 -24.355 1.00 81.88 337 ASN A CA 1
ATOM 2791 C C . ASN A 1 337 ? 28.218 2.508 -23.532 1.00 81.88 337 ASN A C 1
ATOM 2793 O O . ASN A 1 337 ? 29.446 2.507 -23.441 1.00 81.88 337 ASN A O 1
ATOM 2797 N N . ARG A 1 338 ? 27.481 1.571 -22.919 1.00 83.19 338 ARG A N 1
ATOM 2798 C CA . ARG A 1 338 ? 28.049 0.429 -22.189 1.00 83.19 338 ARG A CA 1
ATOM 2799 C C . ARG A 1 338 ? 28.450 -0.686 -23.158 1.00 83.19 338 ARG A C 1
ATOM 2801 O O . ARG A 1 338 ? 27.714 -0.998 -24.088 1.00 83.19 338 ARG A O 1
ATOM 2808 N N . LYS A 1 339 ? 29.597 -1.329 -22.908 1.00 79.38 339 LYS A N 1
ATOM 2809 C CA . LYS A 1 339 ? 30.160 -2.390 -23.772 1.00 79.38 339 LYS A CA 1
ATOM 2810 C C . LYS A 1 339 ? 29.221 -3.592 -23.916 1.00 79.38 339 LYS A C 1
ATOM 2812 O O . LYS A 1 339 ? 29.249 -4.297 -24.918 1.00 79.38 339 LYS A O 1
ATOM 2817 N N . GLU A 1 340 ? 28.388 -3.819 -22.910 1.00 81.62 340 GLU A N 1
ATOM 2818 C CA . GLU A 1 340 ? 27.423 -4.906 -22.824 1.00 81.62 340 GLU A CA 1
ATOM 2819 C C . GLU A 1 340 ? 26.228 -4.723 -23.775 1.00 81.62 340 GLU A C 1
ATOM 2821 O O . GLU A 1 340 ? 25.535 -5.699 -24.071 1.00 81.62 340 GLU A O 1
ATOM 2826 N N . VAL A 1 341 ? 25.981 -3.503 -24.264 1.00 79.50 341 VAL A N 1
ATOM 2827 C CA . VAL A 1 341 ? 24.905 -3.187 -25.211 1.00 79.50 341 VAL A CA 1
ATOM 2828 C C . VAL A 1 341 ? 25.483 -3.145 -26.626 1.00 79.50 341 VAL A C 1
ATOM 2830 O O . VAL A 1 341 ? 26.099 -2.167 -27.041 1.00 79.50 341 VAL A O 1
ATOM 2833 N N . THR A 1 342 ? 25.283 -4.221 -27.389 1.00 78.75 342 THR A N 1
ATOM 2834 C CA . THR A 1 342 ? 25.794 -4.318 -28.764 1.00 78.75 342 THR A CA 1
ATOM 2835 C C . THR A 1 342 ? 24.960 -3.488 -29.742 1.00 78.75 342 THR A C 1
ATOM 2837 O O . THR A 1 342 ? 23.770 -3.238 -29.529 1.00 78.75 342 THR A O 1
ATOM 2840 N N . MET A 1 343 ? 25.563 -3.101 -30.870 1.00 74.06 343 MET A N 1
ATOM 2841 C CA . MET A 1 343 ? 24.840 -2.440 -31.966 1.00 74.06 343 MET A CA 1
ATOM 2842 C C . MET A 1 343 ? 23.715 -3.318 -32.535 1.00 74.06 343 MET A C 1
ATOM 2844 O O . MET A 1 343 ? 22.677 -2.803 -32.941 1.00 74.06 343 MET A O 1
ATOM 2848 N N . GLU A 1 344 ? 23.879 -4.640 -32.523 1.00 75.50 344 GLU A N 1
ATOM 2849 C CA . GLU A 1 344 ? 22.834 -5.594 -32.909 1.00 75.50 344 GLU A CA 1
ATOM 2850 C C . GLU A 1 344 ? 21.643 -5.549 -31.949 1.00 75.50 344 GLU A C 1
ATOM 2852 O O . GLU A 1 344 ? 20.497 -5.436 -32.392 1.00 75.50 344 GLU A O 1
ATOM 2857 N N . LEU A 1 345 ? 21.908 -5.557 -30.636 1.00 74.44 345 LEU A N 1
ATOM 2858 C CA . LEU A 1 345 ? 20.871 -5.409 -29.618 1.00 74.44 345 LEU A CA 1
ATOM 2859 C C . LEU A 1 345 ? 20.151 -4.068 -29.791 1.00 74.44 345 LEU A C 1
ATOM 2861 O O . LEU A 1 345 ? 18.922 -4.046 -29.843 1.00 74.44 345 LEU A O 1
ATOM 2865 N N . HIS A 1 346 ? 20.900 -2.976 -29.974 1.00 74.81 346 HIS A N 1
ATOM 2866 C CA . HIS A 1 346 ? 20.338 -1.658 -30.260 1.00 74.81 346 HIS A CA 1
ATOM 2867 C C . HIS A 1 346 ? 19.400 -1.697 -31.469 1.00 74.81 346 HIS A C 1
ATOM 2869 O O . HIS A 1 346 ? 18.225 -1.371 -31.329 1.00 74.81 346 HIS A O 1
ATOM 2875 N N . HIS A 1 347 ? 19.863 -2.160 -32.632 1.00 74.94 347 HIS A N 1
ATOM 2876 C CA . HIS A 1 347 ? 19.041 -2.205 -33.841 1.00 74.94 347 HIS A CA 1
ATOM 2877 C C . HIS A 1 347 ? 17.823 -3.125 -33.708 1.00 74.94 347 HIS A C 1
ATOM 2879 O O . HIS A 1 347 ? 16.748 -2.773 -34.191 1.00 74.94 347 HIS A O 1
ATOM 2885 N N . SER A 1 348 ? 17.956 -4.279 -33.047 1.00 73.81 348 SER A N 1
ATOM 2886 C CA . SER A 1 348 ? 16.844 -5.221 -32.862 1.00 73.81 348 SER A CA 1
ATOM 2887 C C . SER A 1 348 ? 15.689 -4.612 -32.056 1.00 73.81 348 SER A C 1
ATOM 2889 O O . SER A 1 348 ? 14.517 -4.860 -32.351 1.00 73.81 348 SER A O 1
ATOM 2891 N N . VAL A 1 349 ? 16.009 -3.763 -31.075 1.00 68.62 349 VAL A N 1
ATOM 2892 C CA . VAL A 1 349 ? 15.023 -3.116 -30.204 1.00 68.62 349 VAL A CA 1
ATOM 2893 C C . VAL A 1 349 ? 14.556 -1.780 -30.790 1.00 68.62 349 VAL A C 1
ATOM 2895 O O . VAL A 1 349 ? 13.362 -1.477 -30.714 1.00 68.62 349 VAL A O 1
ATOM 2898 N N . ALA A 1 350 ? 15.460 -1.018 -31.417 1.00 66.12 350 ALA A N 1
ATOM 2899 C CA . ALA A 1 350 ? 15.208 0.282 -32.045 1.00 66.12 350 ALA A CA 1
ATOM 2900 C C . ALA A 1 350 ? 14.321 0.182 -33.290 1.00 66.12 350 ALA A C 1
ATOM 2902 O O . ALA A 1 350 ? 13.406 0.981 -33.439 1.00 66.12 350 ALA A O 1
ATOM 2903 N N . ARG A 1 351 ? 14.488 -0.845 -34.139 1.00 63.22 351 ARG A N 1
ATOM 2904 C CA . ARG A 1 351 ? 13.577 -1.076 -35.284 1.00 63.22 351 ARG A CA 1
ATOM 2905 C C . ARG A 1 351 ? 12.121 -1.251 -34.856 1.00 63.22 351 ARG A C 1
ATOM 2907 O O . ARG A 1 351 ? 11.211 -0.991 -35.630 1.00 63.22 351 ARG A O 1
ATOM 2914 N N . ARG A 1 352 ? 11.892 -1.679 -33.614 1.00 63.56 352 ARG A N 1
ATOM 2915 C CA . ARG A 1 352 ? 10.553 -1.816 -33.032 1.00 63.56 352 ARG A CA 1
ATOM 2916 C C . ARG A 1 352 ? 10.054 -0.505 -32.406 1.00 63.56 352 ARG A C 1
ATOM 2918 O O . ARG A 1 352 ? 9.086 -0.558 -31.655 1.00 63.56 352 ARG A O 1
ATOM 2925 N N . CYS A 1 353 ? 10.737 0.627 -32.605 1.00 54.00 353 CYS A N 1
ATOM 2926 C CA . CYS A 1 353 ? 10.567 1.847 -31.821 1.00 54.00 353 CYS A CA 1
ATOM 2927 C C . CYS A 1 353 ? 10.818 3.128 -32.652 1.00 54.00 353 CYS A C 1
ATOM 2929 O O . CYS A 1 353 ? 11.950 3.591 -32.737 1.00 54.00 353 CYS A O 1
ATOM 2931 N N . PRO A 1 354 ? 9.785 3.730 -33.265 1.00 51.84 354 PRO A N 1
ATOM 2932 C CA . PRO A 1 354 ? 10.007 4.774 -34.270 1.00 51.84 354 PRO A CA 1
ATOM 2933 C C . PRO A 1 354 ? 10.210 6.197 -33.714 1.00 51.84 354 PRO A C 1
ATOM 2935 O O . PRO A 1 354 ? 10.902 6.990 -34.333 1.00 51.84 354 PRO A O 1
ATOM 2938 N N . VAL A 1 355 ? 9.619 6.552 -32.565 1.00 52.53 355 VAL A N 1
ATOM 2939 C CA . VAL A 1 355 ? 9.280 7.973 -32.292 1.00 52.53 355 VAL A CA 1
ATOM 2940 C C . VAL A 1 355 ? 10.265 8.710 -31.361 1.00 52.53 355 VAL A C 1
ATOM 2942 O O . VAL A 1 355 ? 10.300 9.932 -31.350 1.00 52.53 355 VAL A O 1
ATOM 2945 N N . SER A 1 356 ? 11.110 8.004 -30.601 1.00 53.91 356 SER A N 1
ATOM 2946 C CA . SER A 1 356 ? 12.054 8.615 -29.636 1.00 53.91 356 SER A CA 1
ATOM 2947 C C . SER A 1 356 ? 13.536 8.440 -30.005 1.00 53.91 356 SER A C 1
ATOM 2949 O O . SER A 1 356 ? 14.409 8.636 -29.164 1.00 53.91 356 SER A O 1
ATOM 2951 N N . PHE A 1 357 ? 13.839 7.956 -31.214 1.00 55.69 357 PHE A N 1
ATOM 2952 C CA . PHE A 1 357 ? 15.191 7.498 -31.580 1.00 55.69 357 PHE A CA 1
ATOM 2953 C C . PHE A 1 357 ? 15.988 8.549 -32.330 1.00 55.69 357 PHE A C 1
ATOM 2955 O O . PHE A 1 357 ? 17.206 8.596 -32.170 1.00 55.69 357 PHE A O 1
ATOM 2962 N N . GLU A 1 358 ? 15.317 9.422 -33.080 1.00 54.53 358 GLU A N 1
ATOM 2963 C CA . GLU A 1 358 ? 15.969 10.550 -33.740 1.00 54.53 358 GLU A CA 1
ATOM 2964 C C . GLU A 1 358 ? 16.624 11.475 -32.705 1.00 54.53 358 GLU A C 1
ATOM 2966 O O . GLU A 1 358 ? 17.789 11.823 -32.861 1.00 54.53 358 GLU A O 1
ATOM 2971 N N . SER A 1 359 ? 15.962 11.763 -31.577 1.00 54.00 359 SER A N 1
ATOM 2972 C CA . SER A 1 359 ? 16.521 12.589 -30.491 1.00 54.00 359 SER A CA 1
ATOM 2973 C C . SER A 1 359 ? 17.759 11.962 -29.827 1.00 54.00 359 SER A C 1
ATOM 2975 O O . SER A 1 359 ? 18.741 12.655 -29.552 1.00 54.00 359 SER A O 1
ATOM 2977 N N . ILE A 1 360 ? 17.754 10.642 -29.618 1.00 56.44 360 ILE A N 1
ATOM 2978 C CA . ILE A 1 360 ? 18.875 9.879 -29.042 1.00 56.44 360 ILE A CA 1
ATOM 2979 C C . ILE A 1 360 ? 20.048 9.786 -30.037 1.00 56.44 360 ILE A C 1
ATOM 2981 O O . ILE A 1 360 ? 21.203 9.954 -29.650 1.00 56.44 360 ILE A O 1
ATOM 2985 N N . GLN A 1 361 ? 19.787 9.545 -31.325 1.00 56.78 361 GLN A N 1
ATOM 2986 C CA . GLN A 1 361 ? 20.837 9.492 -32.350 1.00 56.78 361 GLN A CA 1
ATOM 2987 C C . GLN A 1 361 ? 21.452 10.866 -32.636 1.00 56.78 361 GLN A C 1
ATOM 2989 O O . GLN A 1 361 ? 22.666 10.949 -32.831 1.00 56.78 361 GLN A O 1
ATOM 2994 N N . LEU A 1 362 ? 20.650 11.935 -32.624 1.00 54.50 362 LEU A N 1
ATOM 2995 C CA . LEU A 1 362 ? 21.129 13.309 -32.785 1.00 54.50 362 LEU A CA 1
ATOM 2996 C C . LEU A 1 362 ? 22.068 13.706 -31.637 1.00 54.50 362 LEU A C 1
ATOM 2998 O O . LEU A 1 362 ? 23.163 14.193 -31.903 1.00 54.50 362 LEU A O 1
ATOM 3002 N N . LYS A 1 363 ? 21.713 13.383 -30.383 1.00 55.41 363 LYS A N 1
ATOM 3003 C CA . LYS A 1 363 ? 22.554 13.633 -29.193 1.00 55.41 363 LYS A CA 1
ATOM 3004 C C . LYS A 1 363 ? 23.865 12.835 -29.147 1.00 55.41 363 LYS A C 1
ATOM 3006 O O . LYS A 1 363 ? 24.726 13.150 -28.340 1.00 55.41 363 LYS A O 1
ATOM 3011 N N . LYS A 1 364 ? 24.018 11.780 -29.956 1.00 53.91 364 LYS A N 1
ATOM 3012 C CA . LYS A 1 364 ? 25.274 11.011 -30.065 1.00 53.91 364 LYS A CA 1
ATOM 3013 C C . LYS A 1 364 ? 26.238 11.598 -31.104 1.00 53.91 364 LYS A C 1
ATOM 3015 O O . LYS A 1 364 ? 27.416 11.257 -31.098 1.00 53.91 364 LYS A O 1
ATOM 3020 N N . LYS A 1 365 ? 25.722 12.404 -32.038 1.00 50.28 365 LYS A N 1
ATOM 3021 C CA . LYS A 1 365 ? 26.507 13.055 -33.098 1.00 50.28 365 LYS A CA 1
ATOM 3022 C C . LYS A 1 365 ? 27.004 14.452 -32.703 1.00 50.28 365 LYS A C 1
ATOM 3024 O O . LYS A 1 365 ? 27.923 14.939 -33.353 1.00 50.28 365 LYS A O 1
ATOM 3029 N N . SER A 1 366 ? 26.395 15.068 -31.689 1.00 44.91 366 SER A N 1
ATOM 3030 C CA . SER A 1 366 ? 26.912 16.229 -30.946 1.00 44.91 366 SER A CA 1
ATOM 3031 C C . SER A 1 366 ? 27.874 15.782 -29.858 1.00 44.91 366 SER A C 1
ATOM 3033 O O . SER A 1 366 ? 28.896 16.467 -29.663 1.00 44.91 366 SER A O 1
#

pLDDT: mean 75.26, std 16.87, range [34.94, 98.12]

Radius of gyration: 26.66 Å; Cα contacts (8 Å, |Δi|>4): 311; chains: 1; bounding box: 58×55×75 Å

Foldseek 3Di:
DVVVQVVCVVVVFKDKPPPDDVVVVVVVVVCLVPPLNPVPPDLPFDPVLLVQLCVQLPVPPPVPCPPDSDRVVSVCQQQPDADPVGHGNVPDPSSVVSSCVSVPMDMDGDPVVVVVVLLVLCVVPVDPPQDPCSVVVVVCVVVVNDDDDDDDDDDDDDLDPDPVFSVLLSVLVSLLNVLCVLCVVQQVVQCVPPPDDDPPRRAGAPVSDPVVVLVVSLVVLLVQLPPPDDDPVVPDDLVSLCSGNNQSSLVSLVVSLVNCVSNLVLVVSLVSLVSSCPGPYPLLCVLVSLLSNLCSCCPSVVNLLVSLLSLLVSLPRPSNDDVSNVSSLVSNLVSCPDPVNDPVSVCVSVVVHDDSVVVSVVVVVD

Secondary structure (DSSP, 8-state):
-HHHHHHHHHTTSEEETT---HHHHHHHHHHHHSTTS-TTTT----HHHHHHHHHHTT----TT-TT---HHHHHHHHHHPBPTTS-BGGG-HHHHHHHHHHH-S-EEE-HHHHHHHHHHHHHH-SS-TTSTHHHHHHHHHHTT---PPP------S-S-SSHHHHHHHHHHHHHHHHHHHHHHHHHHTTGGG--S-SS-PPPPPGGGS-HHHHHHHHHHHHHHHHSPPPSSGGGS-HHHHTSSHHHHHHHHHHHHHHHHHHTT-HHHHHHHHHHHHT-SS-GGGHHHHHHHHHHIIIIIS--HHHHHHHHHHHTT-TTS-HHHHHHHHHHHHHHHTSTTS-HHHHHHHHTT--SSHHHHHHHHH-

Solvent-accessible surface area (backbone atoms only — not comparable to full-atom values): 21289 Å² total; per-residue (Å²): 110,67,70,61,54,49,51,37,36,77,71,58,48,35,44,46,74,79,72,80,42,80,74,54,50,50,56,56,46,54,56,31,62,39,89,87,38,61,74,58,88,63,67,86,44,54,73,69,32,44,52,52,32,37,51,70,68,66,48,67,75,57,87,92,48,99,84,61,95,42,70,64,56,54,48,54,47,31,69,70,38,61,43,100,86,67,49,44,41,62,78,32,71,65,47,51,54,37,46,48,71,45,55,54,85,51,75,42,74,26,64,68,55,54,54,48,51,54,50,54,49,40,70,76,42,75,86,48,81,87,42,80,59,50,63,49,49,52,59,36,46,76,66,67,72,62,81,75,80,92,77,83,91,78,90,85,73,76,87,55,93,44,72,65,55,45,50,46,25,51,52,30,48,50,52,37,51,52,48,47,65,63,44,49,63,57,60,54,72,23,50,85,76,67,87,68,99,58,97,68,69,56,59,41,63,65,86,80,48,64,61,67,63,50,48,56,52,49,50,53,23,54,52,44,41,68,49,80,84,71,80,74,55,89,80,48,60,74,85,57,54,63,72,32,31,34,30,36,16,48,51,40,48,54,53,47,34,58,51,30,50,26,52,67,37,46,70,61,25,45,54,53,41,52,58,55,73,73,46,92,49,67,48,87,47,44,24,61,46,43,51,48,41,30,45,41,28,37,71,76,66,61,37,48,54,61,17,38,57,49,34,62,51,43,72,68,41,84,58,35,47,72,70,47,39,53,56,38,52,56,50,37,54,60,41,54,75,35,87,79,42,43,71,66,59,48,50,68,55,44,77,76,44,84,87,71,45,64,67,55,55,51,64,72,76,107

Mean predicted aligned error: 12.48 Å

Nearest PDB structures (foldseek):
  4rec-assembly1_A  TM=7.989E-01  e=1.323E-11  Homo sapiens
  4rea-assembly1_A  TM=8.075E-01  e=1.884E-11  Homo sapiens
  4rea-assembly1_B  TM=8.047E-01  e=1.153E-10  Homo sapiens
  4reb-assembly1_A  TM=7.888E-01  e=3.801E-10  Homo sapiens
  8gel-assembly1_A  TM=1.740E-01  e=1.197E+00  synthetic construct